Protein AF-A0A3N4R3L2-F1 (afdb_monomer_lite)

Radius of gyration: 23.42 Å; chains: 1; bounding box: 44×71×57 Å

Structure (mmCIF, N/CA/C/O backbone):
data_AF-A0A3N4R3L2-F1
#
_entry.id   AF-A0A3N4R3L2-F1
#
loop_
_atom_site.group_PDB
_atom_site.id
_atom_site.type_symbol
_atom_site.label_atom_id
_atom_site.label_alt_id
_atom_site.label_comp_id
_atom_site.label_asym_id
_atom_site.label_entity_id
_atom_site.label_seq_id
_atom_site.pdbx_PDB_ins_code
_atom_site.Cartn_x
_atom_site.Cartn_y
_atom_site.Cartn_z
_atom_site.occupancy
_atom_site.B_iso_or_equiv
_atom_site.auth_seq_id
_atom_site.auth_comp_id
_atom_site.auth_asym_id
_atom_site.auth_atom_id
_atom_site.pdbx_PDB_model_num
ATOM 1 N N . MET A 1 1 ? 8.862 -17.022 0.252 1.00 40.62 1 MET A N 1
ATOM 2 C CA . MET A 1 1 ? 8.762 -17.672 -1.075 1.00 4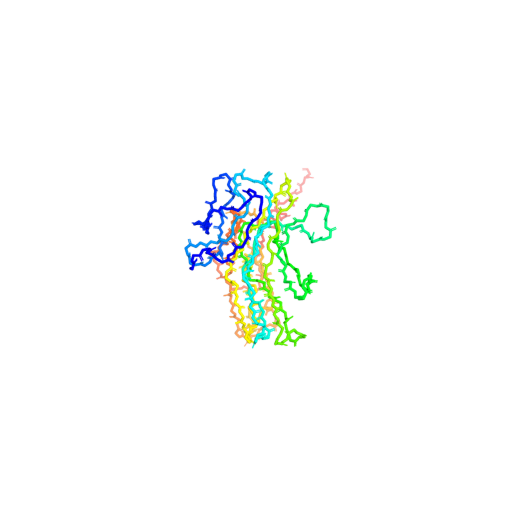0.62 1 MET A CA 1
ATOM 3 C C . MET A 1 1 ? 9.781 -17.019 -2.001 1.00 40.62 1 MET A C 1
ATOM 5 O O . MET A 1 1 ? 9.951 -15.811 -1.907 1.00 40.62 1 MET A O 1
ATOM 9 N N . GLY A 1 2 ? 10.517 -17.800 -2.799 1.00 43.09 2 GLY A N 1
ATOM 10 C CA . GLY A 1 2 ? 11.504 -17.280 -3.758 1.00 43.09 2 GLY A CA 1
ATOM 11 C C . GLY A 1 2 ? 10.837 -16.683 -5.004 1.00 43.09 2 GLY A C 1
ATOM 12 O O . GLY A 1 2 ? 9.756 -17.113 -5.387 1.00 43.09 2 GLY A O 1
ATOM 13 N N . ARG A 1 3 ? 11.484 -15.693 -5.631 1.00 54.81 3 ARG A N 1
ATOM 14 C CA . ARG A 1 3 ? 11.000 -14.889 -6.776 1.00 54.81 3 ARG A CA 1
ATOM 15 C C . ARG A 1 3 ? 10.925 -15.655 -8.116 1.00 54.81 3 ARG A C 1
ATOM 17 O O . ARG A 1 3 ? 10.837 -15.018 -9.154 1.00 54.81 3 ARG A O 1
ATOM 24 N N . THR A 1 4 ? 10.997 -16.987 -8.145 1.00 58.12 4 THR A N 1
ATOM 25 C CA . THR A 1 4 ? 11.260 -17.740 -9.394 1.00 58.12 4 THR A CA 1
ATOM 26 C C . THR A 1 4 ? 10.219 -17.545 -10.495 1.00 58.12 4 THR A C 1
ATOM 28 O O . THR A 1 4 ? 10.547 -17.754 -11.658 1.00 58.12 4 THR A O 1
ATOM 31 N N . ASP A 1 5 ? 9.019 -17.070 -10.155 1.00 84.44 5 ASP A N 1
ATOM 32 C CA . ASP A 1 5 ? 7.906 -16.999 -11.104 1.00 84.44 5 ASP A CA 1
ATOM 33 C C . ASP A 1 5 ? 7.469 -15.552 -11.423 1.00 84.44 5 ASP A C 1
ATOM 35 O O . ASP A 1 5 ? 6.567 -15.333 -12.232 1.00 84.44 5 ASP A O 1
ATOM 39 N N . TRP A 1 6 ? 8.099 -14.543 -10.808 1.00 92.06 6 TRP A N 1
ATOM 40 C CA . TRP A 1 6 ? 7.808 -13.133 -11.089 1.00 92.06 6 TRP A CA 1
ATOM 41 C C . TRP A 1 6 ? 8.687 -12.607 -12.226 1.00 92.06 6 TRP A C 1
ATOM 43 O O . TRP A 1 6 ? 9.902 -12.801 -12.232 1.00 92.06 6 TRP A O 1
ATOM 53 N N . THR A 1 7 ? 8.085 -11.880 -13.165 1.00 94.31 7 THR A N 1
ATOM 54 C CA . THR A 1 7 ? 8.801 -11.266 -14.294 1.00 94.31 7 THR A CA 1
ATOM 55 C C . THR A 1 7 ? 9.164 -9.826 -13.968 1.00 94.31 7 THR A C 1
ATOM 57 O O . THR A 1 7 ? 8.344 -9.097 -13.418 1.00 94.31 7 THR A O 1
ATOM 60 N N . THR A 1 8 ? 10.377 -9.400 -14.318 1.00 95.31 8 THR A N 1
ATOM 61 C CA . THR A 1 8 ? 10.863 -8.046 -14.039 1.00 95.31 8 THR A CA 1
ATOM 62 C C . THR A 1 8 ? 11.438 -7.380 -15.278 1.00 95.31 8 THR A C 1
ATOM 64 O O . THR A 1 8 ? 12.028 -8.049 -16.126 1.00 95.31 8 THR A O 1
ATOM 67 N N . THR A 1 9 ? 11.299 -6.064 -15.359 1.00 96.38 9 THR A N 1
ATOM 68 C CA . THR A 1 9 ? 11.966 -5.202 -16.338 1.00 96.38 9 THR A CA 1
ATOM 69 C C . THR A 1 9 ? 12.636 -4.033 -15.626 1.00 96.38 9 THR A C 1
ATOM 71 O O . THR A 1 9 ? 12.264 -3.703 -14.497 1.00 96.38 9 THR A O 1
ATOM 74 N N . GLY A 1 10 ? 13.596 -3.403 -16.304 1.00 96.06 10 GLY A N 1
ATOM 75 C CA . GLY A 1 10 ? 14.351 -2.280 -15.756 1.00 96.06 10 GLY A CA 1
ATOM 76 C C . GLY A 1 10 ? 15.244 -2.676 -14.582 1.00 96.06 10 GLY A C 1
ATOM 77 O O . GLY A 1 10 ? 15.509 -3.859 -14.357 1.00 96.06 10 GLY A O 1
ATOM 78 N N . ASP A 1 11 ? 15.674 -1.662 -13.837 1.00 95.62 11 ASP A N 1
ATOM 79 C CA . ASP A 1 11 ? 16.745 -1.768 -12.843 1.00 95.62 11 ASP A CA 1
ATOM 80 C C . ASP A 1 11 ? 16.265 -1.458 -11.412 1.00 95.62 11 ASP A C 1
ATOM 82 O O . ASP A 1 11 ? 17.031 -1.606 -10.464 1.00 95.62 11 ASP A O 1
ATOM 86 N N . ALA A 1 12 ? 14.993 -1.071 -11.241 1.00 96.56 12 ALA A N 1
ATOM 87 C CA . ALA A 1 12 ? 14.417 -0.705 -9.942 1.00 96.56 12 ALA A CA 1
ATOM 88 C C . ALA A 1 12 ? 14.218 -1.896 -8.988 1.00 96.56 12 ALA A C 1
ATOM 90 O O . ALA A 1 12 ? 14.137 -1.728 -7.776 1.00 96.56 12 ALA A O 1
ATOM 91 N N . PHE A 1 13 ? 14.153 -3.129 -9.499 1.00 94.94 13 PHE A N 1
ATOM 92 C CA . PHE A 1 13 ? 13.889 -4.312 -8.678 1.00 94.94 13 PHE A CA 1
ATOM 93 C C . PHE A 1 13 ? 15.090 -5.257 -8.638 1.00 94.94 13 PHE A C 1
ATOM 95 O O . PHE A 1 13 ? 15.598 -5.681 -9.672 1.00 94.94 13 PHE A O 1
ATOM 102 N N . GLY A 1 14 ? 15.488 -5.668 -7.429 1.00 88.62 14 GLY A N 1
ATOM 103 C CA . GLY A 1 14 ? 16.598 -6.605 -7.235 1.00 88.62 14 GLY A CA 1
ATOM 104 C C . GLY A 1 14 ? 16.277 -8.041 -7.664 1.00 88.62 14 GLY A C 1
ATOM 105 O O . GLY A 1 14 ? 15.172 -8.363 -8.096 1.00 88.62 14 GLY A O 1
ATOM 106 N N . THR A 1 15 ? 17.228 -8.958 -7.483 1.00 87.69 15 THR A N 1
ATOM 107 C CA . THR A 1 15 ? 17.063 -10.388 -7.826 1.00 87.69 15 THR A CA 1
ATOM 108 C C . THR A 1 15 ? 16.170 -11.166 -6.850 1.00 87.69 15 THR A C 1
ATOM 110 O O . THR A 1 15 ? 15.810 -12.314 -7.109 1.00 87.69 15 THR A O 1
ATOM 113 N N . GLY A 1 16 ? 15.770 -10.550 -5.738 1.00 89.69 16 GLY A N 1
ATOM 114 C CA . GLY A 1 16 ? 14.913 -11.131 -4.710 1.00 89.69 16 GLY A CA 1
ATOM 115 C C . GLY A 1 16 ? 14.257 -10.051 -3.844 1.00 89.69 16 GLY A C 1
ATOM 116 O O . GLY A 1 16 ? 14.458 -8.864 -4.106 1.00 89.69 16 GLY A O 1
ATOM 117 N N . PRO A 1 17 ? 13.459 -10.445 -2.837 1.00 92.88 17 PRO A N 1
ATOM 118 C CA . PRO A 1 17 ? 12.879 -9.508 -1.880 1.00 92.88 17 PRO A CA 1
ATOM 119 C C . PRO A 1 17 ? 13.969 -8.754 -1.112 1.00 92.88 17 PRO A C 1
ATOM 121 O O . PRO A 1 17 ? 14.918 -9.369 -0.612 1.00 92.88 17 PRO A O 1
ATOM 124 N N . ALA A 1 18 ? 13.814 -7.438 -0.976 1.00 95.25 18 ALA A N 1
ATOM 125 C CA . ALA A 1 18 ? 14.659 -6.653 -0.085 1.00 95.25 18 ALA A CA 1
ATOM 126 C C . ALA A 1 18 ? 14.422 -7.101 1.366 1.00 95.25 18 ALA A C 1
ATOM 128 O O . ALA A 1 18 ? 13.324 -7.526 1.711 1.00 95.25 18 ALA A O 1
ATOM 129 N N . GLN A 1 19 ? 15.443 -7.030 2.219 1.00 95.25 19 GLN A N 1
ATOM 130 C CA . GLN A 1 19 ? 15.359 -7.450 3.629 1.00 95.25 19 GLN A CA 1
ATOM 131 C C . GLN A 1 19 ? 14.998 -6.271 4.560 1.00 95.25 19 GLN A C 1
ATOM 133 O O . GLN A 1 19 ? 15.450 -6.216 5.700 1.00 95.25 19 GLN A O 1
ATOM 138 N N . GLY A 1 20 ? 14.243 -5.291 4.048 1.00 93.69 20 GLY A N 1
ATOM 139 C CA . GLY A 1 20 ? 13.909 -4.037 4.727 1.00 93.69 20 GLY A CA 1
ATOM 140 C C . GLY A 1 20 ? 14.474 -2.806 4.011 1.00 93.69 20 GLY A C 1
ATOM 141 O O . GLY A 1 20 ? 14.451 -2.738 2.781 1.00 93.69 20 GLY A O 1
ATOM 142 N N . THR A 1 21 ? 14.961 -1.838 4.792 1.00 95.81 21 THR A N 1
ATOM 143 C CA . THR A 1 21 ? 15.499 -0.550 4.322 1.00 95.81 21 THR A CA 1
ATOM 144 C C . THR A 1 21 ? 16.737 -0.719 3.438 1.00 95.81 21 THR A C 1
ATOM 146 O O . THR A 1 21 ? 17.694 -1.394 3.828 1.00 95.81 21 THR A O 1
ATOM 149 N N . LEU A 1 22 ? 16.747 -0.069 2.272 1.00 96.62 22 LEU A N 1
ATOM 150 C CA . LEU A 1 22 ? 17.901 -0.025 1.372 1.00 96.62 22 LEU A CA 1
ATOM 151 C C . LEU A 1 22 ? 18.854 1.143 1.711 1.00 96.62 22 LEU A C 1
ATOM 153 O O . LEU A 1 22 ? 18.475 2.078 2.421 1.00 96.62 22 LEU A O 1
ATOM 157 N N . PRO A 1 23 ? 20.116 1.119 1.236 1.00 96.19 23 PRO A N 1
ATOM 158 C CA . PRO A 1 23 ? 21.058 2.211 1.475 1.00 96.19 23 PRO A CA 1
ATOM 159 C C . PRO A 1 23 ? 20.514 3.571 1.017 1.00 96.19 23 PRO A C 1
ATOM 161 O O . PRO A 1 23 ? 20.009 3.697 -0.094 1.00 96.19 23 PRO A O 1
ATOM 164 N N . ASN A 1 24 ? 20.678 4.598 1.857 1.00 94.19 24 ASN A N 1
ATOM 165 C CA . ASN A 1 24 ? 20.208 5.972 1.614 1.00 94.19 24 ASN A CA 1
ATOM 166 C C . ASN A 1 24 ? 18.680 6.127 1.475 1.00 94.19 24 ASN A C 1
ATOM 168 O O . ASN A 1 24 ? 18.218 7.147 0.966 1.00 94.19 24 ASN A O 1
ATOM 172 N N . GLN A 1 25 ? 17.904 5.137 1.914 1.00 96.06 25 GLN A N 1
ATOM 173 C CA . GLN A 1 25 ? 16.451 5.216 2.036 1.00 96.06 25 GLN A CA 1
ATOM 174 C C . GLN A 1 25 ? 16.067 5.679 3.447 1.00 96.06 25 GLN A C 1
ATOM 176 O O . GLN A 1 25 ? 16.819 5.481 4.409 1.00 96.06 25 GLN A O 1
ATOM 181 N N . GLN A 1 26 ? 14.886 6.280 3.596 1.00 92.06 26 GLN A N 1
ATOM 182 C CA . GLN A 1 26 ? 14.294 6.459 4.921 1.00 92.06 26 GLN A CA 1
ATOM 183 C C . GLN A 1 26 ? 13.922 5.090 5.531 1.00 92.06 26 GLN A C 1
ATOM 185 O O . GLN A 1 26 ? 13.886 4.071 4.846 1.00 92.06 26 GLN A O 1
ATOM 190 N N . GLN A 1 27 ? 13.680 5.034 6.846 1.00 93.06 27 GLN A N 1
ATOM 191 C CA . GLN A 1 27 ? 13.402 3.760 7.515 1.00 93.06 27 GLN A CA 1
ATOM 192 C C . GLN A 1 27 ? 12.097 3.129 7.006 1.00 93.06 27 GLN A C 1
ATOM 194 O O . GLN A 1 27 ? 11.015 3.677 7.211 1.00 93.06 27 GLN A O 1
ATOM 199 N N . VAL A 1 28 ? 12.202 1.927 6.439 1.00 93.19 28 VAL A N 1
ATOM 200 C CA . VAL A 1 28 ? 11.062 1.127 5.986 1.00 93.19 28 VAL A CA 1
ATOM 201 C C . VAL A 1 28 ? 10.506 0.308 7.147 1.00 93.19 28 VAL A C 1
ATOM 203 O O . VAL A 1 28 ? 11.236 -0.400 7.842 1.00 93.19 28 VAL A O 1
ATOM 206 N N . THR A 1 29 ? 9.196 0.400 7.363 1.00 89.25 29 THR A N 1
ATOM 207 C CA . THR A 1 29 ? 8.475 -0.291 8.444 1.00 89.25 29 THR A CA 1
ATOM 208 C C . THR A 1 29 ? 7.118 -0.789 7.952 1.00 89.25 29 THR A C 1
ATOM 210 O O . THR A 1 29 ? 6.700 -0.467 6.845 1.00 89.25 29 THR A O 1
ATOM 213 N N . GLY A 1 30 ? 6.422 -1.598 8.751 1.00 87.50 30 GLY A N 1
ATOM 214 C CA . GLY A 1 30 ? 5.061 -2.048 8.436 1.00 87.50 30 GLY A CA 1
ATOM 215 C C . GLY A 1 30 ? 4.961 -3.223 7.459 1.00 87.50 30 GLY A C 1
ATOM 216 O O . GLY A 1 30 ? 3.861 -3.727 7.277 1.00 87.50 30 GLY A O 1
ATOM 217 N N . TYR A 1 31 ? 6.071 -3.697 6.879 1.00 92.88 31 TYR A N 1
ATOM 218 C CA . TYR A 1 31 ? 6.121 -4.969 6.144 1.00 92.88 31 TYR A CA 1
ATOM 219 C C . TYR A 1 31 ? 6.153 -6.162 7.114 1.00 92.88 31 TYR A C 1
ATOM 221 O O . TYR A 1 31 ? 6.512 -6.009 8.287 1.00 92.88 31 TYR A O 1
ATOM 229 N N . LEU A 1 32 ? 5.781 -7.353 6.643 1.00 88.75 32 LEU A N 1
ATOM 230 C CA . LEU A 1 32 ? 5.723 -8.567 7.458 1.00 88.75 32 LEU A CA 1
ATOM 231 C C . LEU A 1 32 ? 6.736 -9.616 6.982 1.00 88.75 32 LEU A C 1
ATOM 233 O O . LEU A 1 32 ? 7.081 -9.731 5.810 1.00 88.75 32 LEU A O 1
ATOM 237 N N . GLY A 1 33 ? 7.203 -10.441 7.918 1.00 90.69 33 GLY A N 1
ATOM 238 C CA . GLY A 1 33 ? 8.224 -11.445 7.631 1.00 90.69 33 GLY A CA 1
ATOM 239 C C . GLY A 1 33 ? 9.601 -10.826 7.378 1.00 90.69 33 GLY A C 1
ATOM 240 O O . GLY A 1 33 ? 9.962 -9.823 7.983 1.00 90.69 33 GLY A O 1
ATOM 241 N N . ASN A 1 34 ? 10.392 -11.466 6.512 1.00 88.75 34 ASN A N 1
ATOM 242 C CA . ASN A 1 34 ? 11.807 -11.125 6.313 1.00 88.75 34 ASN A CA 1
ATOM 243 C C . ASN A 1 34 ? 12.079 -10.377 5.003 1.00 88.75 34 ASN A C 1
ATOM 245 O O . ASN A 1 34 ? 13.234 -10.195 4.639 1.00 88.75 34 ASN A O 1
ATOM 249 N N . GLY A 1 35 ? 11.058 -9.989 4.243 1.00 93.25 35 GLY A N 1
ATOM 250 C CA . GLY A 1 35 ? 11.321 -9.197 3.055 1.00 93.25 35 GLY A CA 1
ATOM 251 C C . GLY A 1 35 ? 10.094 -8.740 2.302 1.00 93.25 35 GLY A C 1
ATOM 252 O O . GLY A 1 35 ? 9.005 -9.259 2.499 1.00 93.25 35 GLY A O 1
ATOM 253 N N . LEU A 1 36 ? 10.330 -7.775 1.422 1.00 96.50 36 LEU A N 1
ATOM 254 C CA . LEU A 1 36 ? 9.320 -7.039 0.676 1.00 96.50 36 LEU A CA 1
ATOM 255 C C . LEU A 1 36 ? 9.785 -6.756 -0.758 1.00 96.50 36 LEU A C 1
ATOM 257 O O . LEU A 1 36 ? 10.975 -6.851 -1.083 1.00 96.50 36 LEU A O 1
ATOM 261 N N . VAL A 1 37 ? 8.849 -6.361 -1.614 1.00 97.50 37 VAL A N 1
ATOM 262 C CA . VAL A 1 37 ? 9.172 -5.643 -2.847 1.00 97.50 37 VAL A CA 1
ATOM 263 C C . VAL A 1 37 ? 9.527 -4.208 -2.467 1.00 97.50 37 VAL A C 1
ATOM 265 O O . VAL A 1 37 ? 8.753 -3.546 -1.784 1.00 97.50 37 VAL A O 1
ATOM 268 N N . ASN A 1 38 ? 10.691 -3.742 -2.905 1.00 97.69 38 ASN A N 1
ATOM 269 C CA . ASN A 1 38 ? 11.159 -2.373 -2.717 1.00 97.69 38 ASN A CA 1
ATOM 270 C C . ASN A 1 38 ? 11.833 -1.942 -4.022 1.00 97.69 38 ASN A C 1
ATOM 272 O O . ASN A 1 38 ? 12.806 -2.585 -4.432 1.00 97.69 38 ASN A O 1
ATOM 276 N N . SER A 1 39 ? 11.276 -0.932 -4.693 1.00 98.06 39 SER A N 1
ATOM 277 C CA . SER A 1 39 ? 11.792 -0.449 -5.979 1.00 98.06 39 SER A CA 1
ATOM 278 C C . SER A 1 39 ? 12.830 0.676 -5.860 1.00 98.06 39 SER A C 1
ATOM 280 O O . SER A 1 39 ? 13.370 1.113 -6.866 1.00 98.06 39 SER A O 1
ATOM 282 N N . TYR A 1 40 ? 13.201 1.084 -4.639 1.00 97.88 40 TYR A N 1
ATOM 283 C CA . TYR A 1 40 ? 14.249 2.081 -4.366 1.00 97.88 40 TYR A CA 1
ATOM 284 C C . TYR A 1 40 ? 15.676 1.534 -4.601 1.00 97.88 40 TYR A C 1
ATOM 286 O O . TYR A 1 40 ? 16.658 1.990 -4.006 1.00 97.88 40 TYR A O 1
ATOM 294 N N . LEU A 1 41 ? 15.842 0.483 -5.408 1.00 95.25 41 LEU A N 1
ATOM 295 C CA . LEU A 1 41 ? 17.148 -0.130 -5.618 1.00 95.25 41 LEU A CA 1
ATOM 296 C C . LEU A 1 41 ? 18.075 0.840 -6.352 1.00 95.25 41 LEU A C 1
ATOM 298 O O . LEU A 1 41 ? 17.904 1.095 -7.532 1.00 95.25 41 LEU A O 1
ATOM 302 N N . ASN A 1 42 ? 19.126 1.304 -5.671 1.00 94.12 42 ASN A N 1
ATOM 303 C CA . ASN A 1 42 ? 20.011 2.378 -6.147 1.00 94.12 42 ASN A CA 1
ATOM 304 C C . ASN A 1 42 ? 19.344 3.771 -6.201 1.00 94.12 42 ASN A C 1
ATOM 306 O O . ASN A 1 42 ? 19.867 4.675 -6.853 1.00 94.12 42 ASN A O 1
ATOM 310 N N . GLY A 1 43 ? 18.260 3.963 -5.444 1.00 95.25 43 GLY A N 1
ATOM 311 C CA . GLY A 1 43 ? 17.550 5.231 -5.280 1.00 95.25 43 GLY A CA 1
ATOM 312 C C . GLY A 1 43 ? 16.444 5.468 -6.310 1.00 95.25 43 GLY A C 1
ATOM 313 O O . GLY A 1 43 ? 16.261 4.687 -7.235 1.00 95.25 43 GLY A O 1
ATOM 314 N N . ASP A 1 44 ? 15.748 6.599 -6.169 1.00 95.81 44 ASP A N 1
ATOM 315 C CA . ASP A 1 44 ? 14.583 6.976 -6.992 1.00 95.81 44 ASP A CA 1
ATOM 316 C C . ASP A 1 44 ? 14.878 7.105 -8.501 1.00 95.81 44 ASP A C 1
ATOM 318 O O . ASP A 1 44 ? 13.967 7.224 -9.303 1.00 95.81 44 ASP A O 1
ATOM 322 N N . ALA A 1 45 ? 16.141 7.133 -8.937 1.00 93.75 45 ALA A N 1
ATOM 323 C CA . ALA A 1 45 ? 16.470 7.322 -10.353 1.00 93.75 45 ALA A CA 1
ATOM 324 C C . ALA A 1 45 ? 16.234 6.067 -11.217 1.00 93.75 45 ALA A C 1
ATOM 326 O O . ALA A 1 45 ? 16.270 6.153 -12.448 1.00 93.75 45 ALA A O 1
ATOM 327 N N . THR A 1 46 ? 16.051 4.899 -10.601 1.00 95.19 46 THR A N 1
ATOM 328 C CA . THR A 1 46 ? 15.813 3.647 -11.322 1.00 95.19 46 THR A CA 1
ATOM 329 C C . THR A 1 46 ? 14.341 3.452 -11.638 1.00 95.19 46 THR A C 1
ATOM 331 O O . THR A 1 46 ? 13.477 3.864 -10.884 1.00 95.19 46 THR A O 1
ATOM 334 N N . THR A 1 47 ? 14.054 2.769 -12.742 1.00 97.81 47 THR A N 1
ATOM 335 C CA . THR A 1 47 ? 12.680 2.454 -13.156 1.00 97.81 47 THR A CA 1
ATOM 336 C C . THR A 1 47 ? 12.561 0.978 -13.500 1.00 97.81 47 THR A C 1
ATOM 338 O O . THR A 1 47 ? 13.564 0.291 -13.730 1.00 97.81 47 THR A O 1
ATOM 341 N N . GLY A 1 48 ? 11.339 0.461 -13.524 1.00 97.69 48 GLY A N 1
ATOM 342 C CA . GLY A 1 48 ? 11.083 -0.924 -13.864 1.00 97.69 48 GLY A CA 1
ATOM 343 C C . GLY A 1 48 ? 9.635 -1.343 -13.685 1.00 97.69 48 GLY A C 1
ATOM 344 O O . GLY A 1 48 ? 8.745 -0.577 -13.316 1.00 97.69 48 GLY A O 1
ATOM 345 N N . THR A 1 49 ? 9.383 -2.616 -13.945 1.00 97.94 49 THR A N 1
ATOM 346 C CA . THR A 1 49 ? 8.089 -3.240 -13.671 1.00 97.94 49 THR A CA 1
ATOM 347 C C . THR A 1 49 ? 8.314 -4.620 -13.088 1.00 97.94 49 THR A C 1
ATOM 349 O O . THR A 1 49 ? 9.207 -5.338 -13.530 1.00 97.94 49 THR A O 1
ATOM 352 N N . LEU A 1 50 ? 7.485 -5.008 -12.125 1.00 97.81 50 LEU A N 1
ATOM 353 C CA . LEU A 1 50 ? 7.481 -6.330 -11.518 1.00 97.81 50 LEU A CA 1
ATOM 354 C C . LEU A 1 50 ? 6.079 -6.943 -11.646 1.00 97.81 50 LEU A C 1
ATOM 356 O O . LEU A 1 50 ? 5.092 -6.350 -11.219 1.00 97.81 50 LEU A O 1
ATOM 360 N N . ILE A 1 51 ? 5.984 -8.120 -12.262 1.00 97.69 51 ILE A N 1
ATOM 361 C CA . ILE A 1 51 ? 4.722 -8.774 -12.634 1.00 97.69 51 ILE A CA 1
ATOM 362 C C . ILE A 1 51 ? 4.639 -10.151 -11.980 1.00 97.69 51 ILE A C 1
ATOM 364 O O . ILE A 1 51 ? 5.561 -10.960 -12.113 1.00 97.69 51 ILE A O 1
ATOM 368 N N . SER A 1 52 ? 3.529 -10.429 -11.298 1.00 97.25 52 SER A N 1
ATOM 369 C CA . SER A 1 52 ? 3.282 -11.716 -10.649 1.00 97.25 52 SER A CA 1
ATOM 370 C C . SER A 1 52 ? 2.898 -12.815 -11.646 1.00 97.25 52 SER A C 1
ATOM 372 O O . SER A 1 52 ? 2.396 -12.530 -12.741 1.00 97.25 52 SER A O 1
ATOM 374 N N . PRO A 1 53 ? 3.000 -14.093 -11.243 1.00 95.88 53 PRO A N 1
ATOM 375 C CA . PRO A 1 53 ? 2.230 -15.162 -11.865 1.00 95.88 53 PRO A CA 1
ATOM 376 C C . PRO A 1 53 ? 0.737 -14.840 -11.892 1.00 95.88 53 PRO A C 1
ATOM 378 O O . PRO A 1 53 ? 0.236 -14.031 -11.104 1.00 95.88 53 PRO A O 1
ATOM 381 N N . THR A 1 54 ? 0.021 -15.506 -12.790 1.00 96.94 54 THR A N 1
ATOM 382 C CA . THR A 1 54 ? -1.440 -15.444 -12.799 1.00 96.94 54 THR A CA 1
ATOM 383 C C . THR A 1 54 ? -2.016 -16.220 -11.617 1.00 96.94 54 THR A C 1
ATOM 385 O O . THR A 1 54 ? -1.544 -17.312 -11.307 1.00 96.94 54 THR A O 1
ATOM 388 N N . PHE A 1 55 ? -3.064 -15.686 -10.997 1.00 97.38 55 PHE A N 1
ATOM 389 C CA . PHE A 1 55 ? -3.834 -16.338 -9.940 1.00 97.38 55 PHE A CA 1
ATOM 390 C C . PHE A 1 55 ? -5.338 -16.200 -10.197 1.00 97.38 55 PHE A C 1
ATOM 392 O O . PHE A 1 55 ? -5.773 -15.310 -10.930 1.00 97.38 55 PHE A O 1
ATOM 399 N N . THR A 1 56 ? -6.130 -17.088 -9.599 1.00 98.38 56 THR A N 1
ATOM 400 C CA . THR A 1 56 ? -7.595 -17.042 -9.671 1.00 98.38 56 THR A CA 1
ATOM 401 C C . THR A 1 56 ? -8.146 -16.203 -8.528 1.00 98.38 56 THR A C 1
ATOM 403 O O . THR A 1 56 ? -7.725 -16.363 -7.387 1.00 98.38 56 THR A O 1
ATOM 406 N N . ILE A 1 57 ? -9.106 -15.330 -8.823 1.00 98.62 57 ILE A N 1
ATOM 407 C CA . ILE A 1 57 ? -9.854 -14.586 -7.808 1.00 98.62 57 ILE A CA 1
ATOM 408 C C . ILE A 1 57 ? -10.977 -15.483 -7.279 1.00 98.62 57 ILE A C 1
ATOM 410 O O . ILE A 1 57 ? -11.982 -15.681 -7.960 1.00 98.62 57 ILE A O 1
ATOM 414 N N . ASP A 1 58 ? -10.820 -16.022 -6.074 1.00 98.06 58 ASP A N 1
ATOM 415 C CA . ASP A 1 58 ? -11.796 -16.906 -5.413 1.00 98.06 58 ASP A CA 1
ATOM 416 C C . ASP A 1 58 ? -12.260 -16.391 -4.038 1.00 98.06 58 ASP A C 1
ATOM 418 O O . ASP A 1 58 ? -12.976 -17.082 -3.306 1.00 98.06 58 ASP A O 1
ATOM 422 N N . LYS A 1 59 ? -11.853 -15.167 -3.693 1.00 98.25 59 LYS A N 1
ATOM 423 C CA . LYS A 1 59 ? -12.205 -14.459 -2.462 1.00 98.25 59 LYS A CA 1
ATOM 424 C C . LYS A 1 59 ? -12.680 -13.053 -2.754 1.00 98.25 59 LYS A C 1
ATOM 426 O O . LYS A 1 59 ? -12.357 -12.476 -3.794 1.00 98.25 59 LYS A O 1
ATOM 431 N N . LYS A 1 60 ? -13.450 -12.498 -1.819 1.00 97.31 60 LYS A N 1
ATOM 432 C CA . LYS A 1 60 ? -14.100 -11.196 -1.981 1.00 97.31 60 LYS A CA 1
ATOM 433 C C . LYS A 1 60 ? -13.115 -10.027 -2.037 1.00 97.31 60 LYS A C 1
ATOM 435 O O . LYS A 1 60 ? -13.369 -9.066 -2.756 1.00 97.31 60 LYS A O 1
ATOM 440 N N . TYR A 1 61 ? -12.017 -10.107 -1.300 1.00 98.44 61 TYR A N 1
ATOM 441 C CA . TYR A 1 61 ? -11.038 -9.037 -1.178 1.00 98.44 61 TYR A CA 1
ATOM 442 C C . TYR A 1 61 ? -9.654 -9.512 -1.589 1.00 98.44 61 TYR A C 1
ATOM 444 O O . TYR A 1 61 ? -9.290 -10.669 -1.371 1.00 98.44 61 TYR A O 1
ATOM 452 N N . LEU A 1 62 ? -8.882 -8.587 -2.152 1.00 98.50 62 LEU A N 1
ATOM 453 C CA . LEU A 1 62 ? -7.435 -8.699 -2.222 1.00 98.50 62 LEU A CA 1
ATOM 454 C C . LEU A 1 62 ? -6.830 -7.639 -1.315 1.00 98.50 62 LEU A C 1
ATOM 456 O O . LEU A 1 62 ? -6.920 -6.447 -1.611 1.00 98.50 62 LEU A O 1
ATOM 460 N N . ASP A 1 63 ? -6.219 -8.104 -0.239 1.00 97.62 63 ASP A N 1
ATOM 461 C CA . ASP A 1 63 ? -5.550 -7.294 0.761 1.00 97.62 63 ASP A CA 1
ATOM 462 C C . ASP A 1 63 ? -4.044 -7.301 0.504 1.00 97.62 63 ASP A C 1
ATOM 464 O O . ASP A 1 63 ? -3.479 -8.306 0.064 1.00 97.62 63 ASP A O 1
ATOM 468 N N . PHE A 1 64 ? -3.390 -6.174 0.755 1.00 98.12 64 PHE A N 1
ATOM 469 C CA . PHE A 1 64 ? -1.947 -6.036 0.596 1.00 98.12 64 PHE A CA 1
ATOM 470 C C . PHE A 1 64 ? -1.398 -4.873 1.414 1.00 98.12 64 PHE A C 1
ATOM 472 O O . PHE A 1 64 ? -2.121 -3.944 1.773 1.00 98.12 64 PHE A O 1
ATOM 479 N N . LEU A 1 65 ? -0.097 -4.911 1.678 1.00 97.62 65 LEU A N 1
ATOM 480 C CA . LEU A 1 65 ? 0.648 -3.827 2.301 1.00 97.62 65 LEU A CA 1
ATOM 481 C C . LEU A 1 65 ? 1.311 -2.977 1.219 1.00 97.62 65 LEU A C 1
ATOM 483 O O . LEU A 1 65 ? 1.991 -3.505 0.338 1.00 97.62 65 LEU A O 1
ATOM 487 N N . ILE A 1 66 ? 1.133 -1.660 1.293 1.00 98.31 66 ILE A N 1
ATOM 488 C CA . ILE A 1 66 ? 1.710 -0.709 0.337 1.00 98.31 66 ILE A CA 1
ATOM 489 C C . ILE A 1 66 ? 2.256 0.536 1.043 1.00 98.31 66 ILE A C 1
ATOM 491 O O . ILE A 1 66 ? 1.637 1.070 1.961 1.00 98.31 66 ILE A O 1
ATOM 495 N N . GLY A 1 67 ? 3.426 0.984 0.599 1.00 96.81 67 GLY A N 1
ATOM 496 C CA . GLY A 1 67 ? 4.097 2.234 0.954 1.00 96.81 67 GLY A CA 1
ATOM 497 C C . GLY A 1 67 ? 4.858 2.773 -0.265 1.00 96.81 67 GLY A C 1
ATOM 498 O O . GLY A 1 67 ? 4.798 2.186 -1.341 1.00 96.81 67 GLY A O 1
ATOM 499 N N . GLY A 1 68 ? 5.581 3.877 -0.119 1.00 97.31 68 GLY A N 1
ATOM 500 C CA . GLY A 1 68 ? 6.304 4.571 -1.190 1.00 97.31 68 GLY A CA 1
ATOM 501 C C . GLY A 1 68 ? 5.494 5.709 -1.819 1.00 97.31 68 GLY A C 1
ATOM 502 O O . GLY A 1 68 ? 4.673 6.343 -1.149 1.00 97.31 68 GLY A O 1
ATOM 503 N N . GLY A 1 69 ? 5.741 5.984 -3.097 1.00 97.00 69 GLY A N 1
ATOM 504 C CA . GLY A 1 69 ? 5.271 7.157 -3.827 1.00 97.00 69 GLY A CA 1
ATOM 505 C C . GLY A 1 69 ? 3.779 7.216 -4.132 1.00 97.00 69 GLY A C 1
ATOM 506 O O . GLY A 1 69 ? 3.121 6.212 -4.419 1.00 97.00 69 GLY A O 1
ATOM 507 N N . TYR A 1 70 ? 3.257 8.442 -4.116 1.00 96.94 70 TYR A N 1
ATOM 508 C CA . TYR A 1 70 ? 1.889 8.798 -4.475 1.00 96.94 70 TYR A CA 1
ATOM 509 C C . TYR A 1 70 ? 1.816 9.337 -5.912 1.00 96.94 70 TYR A C 1
ATOM 511 O O . TYR A 1 70 ? 1.501 10.504 -6.154 1.00 96.94 70 TYR A O 1
ATOM 519 N N . HIS A 1 71 ? 2.113 8.472 -6.885 1.00 96.31 71 HIS A N 1
ATOM 520 C CA . HIS A 1 71 ? 2.039 8.797 -8.311 1.00 96.31 71 HIS A CA 1
ATOM 521 C C . HIS A 1 71 ? 1.034 7.878 -9.011 1.00 96.31 71 HIS A C 1
ATOM 523 O O . HIS A 1 71 ? 1.320 6.714 -9.296 1.00 96.31 71 HIS A O 1
ATOM 529 N N . ALA A 1 72 ? -0.168 8.405 -9.254 1.00 92.25 72 ALA A N 1
ATOM 530 C CA . ALA A 1 72 ? -1.275 7.656 -9.846 1.00 92.25 72 ALA A CA 1
ATOM 531 C C . ALA A 1 72 ? -0.944 7.138 -11.254 1.00 92.25 72 ALA A C 1
ATOM 533 O O . ALA A 1 72 ? -0.181 7.761 -11.981 1.00 92.25 72 ALA A O 1
ATOM 534 N N . ALA A 1 73 ? -1.605 6.062 -11.690 1.00 92.81 73 ALA A N 1
ATOM 535 C CA . ALA A 1 73 ? -1.406 5.478 -13.023 1.00 92.81 73 ALA A CA 1
ATOM 536 C C . ALA A 1 73 ? -1.651 6.451 -14.198 1.00 92.81 73 ALA A C 1
ATOM 538 O O . ALA A 1 73 ? -1.202 6.195 -15.310 1.00 92.81 73 ALA A O 1
ATOM 539 N N . SER A 1 74 ? -2.371 7.553 -13.971 1.00 92.00 74 SER A N 1
ATOM 540 C CA . SER A 1 74 ? -2.615 8.598 -14.969 1.00 92.00 74 SER A CA 1
ATOM 541 C C . SER A 1 74 ? -1.550 9.702 -15.002 1.00 92.00 74 SER A C 1
ATOM 543 O O . SER A 1 74 ? -1.728 10.660 -15.750 1.00 92.00 74 SER A O 1
ATOM 545 N N . SER A 1 75 ? -0.516 9.650 -14.155 1.00 91.81 75 SER A N 1
ATOM 546 C CA . SER A 1 75 ? 0.577 10.626 -14.189 1.00 91.81 75 SER A CA 1
ATOM 547 C C . SER A 1 75 ? 1.543 10.338 -15.341 1.00 91.81 75 SER A C 1
ATOM 549 O O . SER A 1 75 ? 1.619 9.216 -15.838 1.00 91.81 75 SER A O 1
ATOM 551 N N . ASP A 1 76 ? 2.325 11.348 -15.734 1.00 93.25 76 ASP A N 1
ATOM 552 C CA . ASP A 1 76 ? 3.379 11.196 -16.751 1.00 93.25 76 ASP A CA 1
ATOM 553 C C . ASP A 1 76 ? 4.493 10.228 -16.306 1.00 93.25 76 ASP A C 1
ATOM 555 O O . ASP A 1 76 ? 5.173 9.624 -17.132 1.00 93.25 76 ASP A O 1
ATOM 559 N N . ALA A 1 77 ? 4.665 10.084 -14.989 1.00 95.06 77 ALA A N 1
ATOM 560 C CA . ALA A 1 77 ? 5.669 9.255 -14.334 1.00 95.06 77 ALA A CA 1
ATOM 561 C C . ALA A 1 77 ? 5.017 8.475 -13.168 1.00 95.06 77 ALA A C 1
ATOM 563 O O . ALA A 1 77 ? 5.039 8.936 -12.018 1.00 95.06 77 ALA A O 1
ATOM 564 N N . PRO A 1 78 ? 4.331 7.356 -13.457 1.00 97.25 78 PRO A N 1
ATOM 565 C CA . PRO A 1 78 ? 3.525 6.628 -12.475 1.00 97.25 78 PRO A CA 1
ATOM 566 C C . PRO A 1 78 ? 4.366 5.687 -11.595 1.00 97.25 78 PRO A C 1
ATOM 568 O O . PRO A 1 78 ? 5.336 5.092 -12.059 1.00 97.25 78 PRO A O 1
ATOM 571 N N . THR A 1 79 ? 3.952 5.498 -10.336 1.00 97.12 79 THR A N 1
ATOM 572 C CA . THR A 1 79 ? 4.485 4.462 -9.423 1.00 97.12 79 THR A CA 1
ATOM 573 C C . THR A 1 79 ? 3.384 3.611 -8.749 1.00 97.12 79 THR A C 1
ATOM 575 O O . THR A 1 79 ? 3.337 3.534 -7.519 1.00 97.12 79 THR A O 1
ATOM 578 N N . PRO A 1 80 ? 2.412 3.037 -9.490 1.00 98.19 80 PRO A N 1
ATOM 579 C CA . PRO A 1 80 ? 1.306 2.285 -8.905 1.00 98.19 80 PRO A CA 1
ATOM 580 C C . PRO A 1 80 ? 1.588 0.791 -8.704 1.00 98.19 80 PRO A C 1
ATOM 582 O O . PRO A 1 80 ? 2.426 0.171 -9.359 1.00 98.19 80 PRO A O 1
ATOM 585 N N . VAL A 1 81 ? 0.743 0.181 -7.877 1.00 98.69 81 VAL A N 1
ATOM 586 C CA . VAL A 1 81 ? 0.429 -1.249 -7.909 1.00 98.69 81 VAL A CA 1
ATOM 587 C C . VAL A 1 81 ? -0.923 -1.436 -8.592 1.00 98.69 81 VAL A C 1
ATOM 589 O O . VAL A 1 81 ? -1.907 -0.777 -8.255 1.00 98.69 81 VAL A O 1
ATOM 592 N N . GLU A 1 82 ? -0.991 -2.363 -9.537 1.00 98.62 82 GLU A N 1
ATOM 593 C CA . GLU A 1 82 ? -2.144 -2.582 -10.401 1.00 98.62 82 GLU A CA 1
ATOM 594 C C . GLU A 1 82 ? -2.627 -4.033 -10.339 1.00 98.62 82 GLU A C 1
ATOM 596 O O . GLU A 1 82 ? -1.826 -4.972 -10.337 1.00 98.62 82 GLU A O 1
ATOM 601 N N . LEU A 1 83 ? -3.951 -4.215 -10.363 1.00 98.69 83 LEU A N 1
ATOM 602 C CA . LEU A 1 83 ? -4.583 -5.499 -10.662 1.00 98.69 83 LEU A CA 1
ATOM 603 C C . LEU A 1 83 ? -4.902 -5.553 -12.149 1.00 98.69 83 LEU A C 1
ATOM 605 O O . LEU A 1 83 ? -5.661 -4.721 -12.657 1.00 98.69 83 LEU A O 1
ATOM 609 N N . VAL A 1 84 ? -4.371 -6.559 -12.830 1.00 98.69 84 VAL A N 1
ATOM 610 C CA . VAL A 1 84 ? -4.576 -6.775 -14.260 1.00 98.69 84 VAL A CA 1
ATOM 611 C C . VAL A 1 84 ? -5.434 -8.015 -14.466 1.00 98.69 84 VAL A C 1
ATOM 613 O O . VAL A 1 84 ? -5.088 -9.091 -13.992 1.00 98.69 84 VAL A O 1
ATOM 616 N N . VAL A 1 85 ? -6.535 -7.874 -15.198 1.00 98.56 85 VAL A N 1
ATOM 617 C CA . VAL A 1 85 ? -7.457 -8.956 -15.570 1.00 98.56 85 VAL A CA 1
ATOM 618 C C . VAL A 1 85 ? -7.709 -8.867 -17.069 1.00 98.56 85 VAL A C 1
ATOM 620 O O . VAL A 1 85 ? -7.988 -7.785 -17.584 1.00 98.56 85 VAL A O 1
ATOM 623 N N . ASP A 1 86 ? -7.591 -9.986 -17.785 1.00 95.50 86 ASP A N 1
ATOM 624 C CA . ASP A 1 86 ? -7.757 -10.036 -19.247 1.00 95.50 86 ASP A CA 1
ATOM 625 C C . ASP A 1 86 ? -6.879 -8.992 -19.986 1.00 95.50 86 ASP A C 1
ATOM 627 O O . ASP A 1 86 ? -7.295 -8.368 -20.964 1.00 95.50 86 ASP A O 1
ATOM 631 N N . GLY A 1 87 ? -5.665 -8.746 -19.471 1.00 95.69 87 GLY A N 1
ATOM 632 C CA . GLY A 1 87 ? -4.715 -7.758 -20.003 1.00 95.69 87 GLY A CA 1
ATOM 633 C C . GLY A 1 87 ? -5.065 -6.289 -19.725 1.00 95.69 87 GLY A C 1
ATOM 634 O O . GLY A 1 87 ? -4.376 -5.398 -20.218 1.00 95.69 87 GLY A O 1
ATOM 635 N N . LYS A 1 88 ? -6.116 -6.012 -18.944 1.00 97.75 88 LYS A N 1
ATOM 636 C CA . LYS A 1 88 ? -6.571 -4.658 -18.602 1.00 97.75 88 LYS A CA 1
ATOM 637 C C . LYS A 1 88 ? -6.354 -4.365 -17.125 1.00 97.75 88 LYS A C 1
ATOM 639 O O . LYS A 1 88 ? -6.646 -5.206 -16.280 1.00 97.75 88 LYS A O 1
ATOM 644 N N . VAL A 1 89 ? -5.908 -3.151 -16.815 1.00 98.12 89 VAL A N 1
ATOM 645 C CA . VAL A 1 89 ? -5.863 -2.658 -15.433 1.00 98.12 89 VAL A CA 1
ATOM 646 C C . VAL A 1 89 ? -7.295 -2.427 -14.956 1.00 98.12 89 VAL A C 1
ATOM 648 O O . VAL A 1 89 ? -8.027 -1.635 -15.547 1.00 98.12 89 VAL A O 1
ATOM 651 N N . VAL A 1 90 ? -7.704 -3.142 -13.909 1.00 98.31 90 VAL A N 1
ATOM 652 C CA . VAL A 1 90 ? -9.061 -3.071 -13.337 1.00 98.31 90 VAL A CA 1
ATOM 653 C C . VAL A 1 90 ? -9.089 -2.465 -11.937 1.00 98.31 90 VAL A C 1
ATOM 655 O O . VAL A 1 90 ? -10.145 -2.012 -11.493 1.00 98.31 90 VAL A O 1
ATOM 658 N N . ARG A 1 91 ? -7.947 -2.441 -11.241 1.00 98.19 91 ARG A N 1
ATOM 659 C CA . ARG A 1 91 ? -7.738 -1.744 -9.965 1.00 98.19 91 ARG A CA 1
ATOM 660 C C . ARG A 1 91 ? -6.329 -1.159 -9.931 1.00 98.19 91 ARG A C 1
ATOM 662 O O . ARG A 1 91 ? -5.427 -1.690 -10.575 1.00 98.19 91 ARG A O 1
ATOM 669 N N . CYS A 1 92 ? -6.159 -0.085 -9.171 1.00 97.38 92 CYS A N 1
ATOM 670 C CA . CYS A 1 92 ? -4.889 0.604 -8.984 1.00 97.38 92 CYS A CA 1
ATOM 671 C C . CYS A 1 92 ? -4.803 1.118 -7.542 1.00 97.38 92 CYS A C 1
ATOM 673 O O . CYS A 1 92 ? -5.817 1.502 -6.956 1.00 97.38 92 CYS A O 1
ATOM 675 N N . ALA A 1 93 ? -3.599 1.123 -6.982 1.00 97.62 93 ALA A N 1
ATOM 676 C CA . ALA A 1 93 ? -3.262 1.689 -5.685 1.00 97.62 93 ALA A CA 1
ATOM 677 C C . ALA A 1 93 ? -1.853 2.283 -5.752 1.00 97.62 93 ALA A C 1
ATOM 679 O O . ALA A 1 93 ? -1.053 1.922 -6.611 1.00 97.62 93 ALA A O 1
ATOM 680 N N . THR A 1 94 ? -1.556 3.200 -4.849 1.00 97.75 94 THR A N 1
ATOM 681 C CA . THR A 1 94 ? -0.257 3.868 -4.728 1.00 97.75 94 THR A CA 1
ATOM 682 C C . THR A 1 94 ? 0.128 3.919 -3.258 1.00 97.75 94 THR A C 1
ATOM 684 O O . THR A 1 94 ? -0.726 3.732 -2.386 1.00 97.75 94 THR A O 1
ATOM 687 N N . GLY A 1 95 ? 1.391 4.227 -2.977 1.00 95.81 95 GLY A N 1
ATOM 688 C CA . GLY A 1 95 ? 1.795 4.639 -1.642 1.00 95.81 95 GLY A CA 1
ATOM 689 C C . GLY A 1 95 ? 1.242 6.024 -1.288 1.00 95.81 95 GLY A C 1
ATOM 690 O O . GLY A 1 95 ? 0.456 6.622 -2.030 1.00 95.81 95 GLY A O 1
ATOM 691 N N . ALA A 1 96 ? 1.663 6.536 -0.134 1.00 94.19 96 ALA A N 1
ATOM 692 C CA . ALA A 1 96 ? 1.218 7.816 0.418 1.00 94.19 96 ALA A CA 1
ATOM 693 C C . ALA A 1 96 ? 2.372 8.822 0.595 1.00 94.19 96 ALA A C 1
ATOM 695 O O . ALA A 1 96 ? 2.288 9.702 1.448 1.00 94.19 96 ALA A O 1
ATOM 696 N N . ASN A 1 97 ? 3.453 8.676 -0.183 1.00 95.56 97 ASN A N 1
ATOM 697 C CA . ASN A 1 97 ? 4.750 9.323 0.058 1.00 95.56 97 ASN A CA 1
ATOM 698 C C . ASN A 1 97 ? 5.273 9.007 1.469 1.00 95.56 97 ASN A C 1
ATOM 700 O O . ASN A 1 97 ? 5.588 9.904 2.252 1.00 95.56 97 ASN A O 1
ATOM 704 N N . ALA A 1 98 ? 5.281 7.717 1.813 1.00 92.56 98 ALA A N 1
ATOM 705 C CA . ALA A 1 98 ? 5.697 7.228 3.121 1.00 92.56 98 ALA A CA 1
ATOM 706 C C . ALA A 1 98 ? 6.370 5.860 2.999 1.00 92.56 98 ALA A C 1
ATOM 708 O O . ALA A 1 98 ? 5.811 4.962 2.380 1.00 92.56 98 ALA A O 1
ATOM 709 N N . GLU A 1 99 ? 7.529 5.667 3.630 1.00 93.94 99 GLU A N 1
ATOM 710 C CA . GLU A 1 99 ? 8.226 4.370 3.605 1.00 93.94 99 GLU A CA 1
ATOM 711 C C . GLU A 1 99 ? 7.467 3.263 4.330 1.00 93.94 99 GLU A C 1
ATOM 713 O O . GLU A 1 99 ? 7.602 2.086 3.998 1.00 93.94 99 GLU A O 1
ATOM 718 N N . ALA A 1 100 ? 6.690 3.640 5.344 1.00 91.50 100 ALA A N 1
ATOM 719 C CA . ALA A 1 100 ? 5.895 2.704 6.109 1.00 91.50 100 ALA A CA 1
ATOM 720 C C . ALA A 1 100 ? 4.765 2.130 5.252 1.00 91.50 100 ALA A C 1
ATOM 722 O O . ALA A 1 100 ? 3.963 2.878 4.689 1.00 91.50 100 ALA A O 1
ATOM 723 N N . LEU A 1 101 ? 4.685 0.802 5.193 1.00 94.44 101 LEU A N 1
ATOM 724 C CA . LEU A 1 101 ? 3.592 0.126 4.516 1.00 94.44 101 LEU A CA 1
ATOM 725 C C . LEU A 1 101 ? 2.351 0.108 5.410 1.00 94.44 101 LEU A C 1
ATOM 727 O O . LEU A 1 101 ? 2.442 -0.071 6.627 1.00 94.44 101 LEU A O 1
ATOM 731 N N . ASN A 1 102 ? 1.183 0.242 4.790 1.00 93.06 102 ASN A N 1
ATOM 732 C CA . ASN A 1 102 ? -0.103 0.076 5.453 1.00 93.06 102 ASN A CA 1
ATOM 733 C C . ASN A 1 102 ? -1.036 -0.805 4.615 1.00 93.06 102 ASN A C 1
ATOM 735 O O . ASN A 1 102 ? -0.827 -0.967 3.411 1.00 93.06 102 ASN A O 1
ATOM 739 N N . TRP A 1 103 ? -2.052 -1.385 5.252 1.00 94.12 103 TRP A N 1
ATOM 740 C CA . TRP A 1 103 ? -3.034 -2.214 4.570 1.00 94.12 103 TRP A CA 1
ATOM 741 C C . TRP A 1 103 ? -3.871 -1.380 3.609 1.00 94.12 103 TRP A C 1
ATOM 743 O O . TRP A 1 103 ? -4.474 -0.372 3.979 1.00 94.12 103 TRP A O 1
ATOM 753 N N . ALA A 1 104 ? -3.946 -1.865 2.382 1.00 95.81 104 ALA A N 1
ATOM 754 C CA . ALA A 1 104 ? -4.916 -1.483 1.383 1.00 95.81 104 ALA A CA 1
ATOM 755 C C . ALA A 1 104 ? -5.675 -2.735 0.934 1.00 95.81 104 ALA A C 1
ATOM 757 O O . ALA A 1 104 ? -5.218 -3.866 1.111 1.00 95.81 104 ALA A O 1
ATOM 758 N N . SER A 1 105 ? -6.863 -2.523 0.377 1.00 96.88 105 SER A N 1
ATOM 759 C CA . SER A 1 105 ? -7.732 -3.611 -0.052 1.00 96.88 105 SER A CA 1
ATOM 760 C C . SER A 1 105 ? -8.531 -3.214 -1.284 1.00 96.88 105 SER A C 1
ATOM 762 O O . SER A 1 105 ? -8.998 -2.075 -1.397 1.00 96.88 105 SER A O 1
ATOM 764 N N . TRP A 1 106 ? -8.716 -4.161 -2.198 1.00 98.44 106 TRP A N 1
ATOM 765 C CA . TRP A 1 106 ? -9.656 -4.039 -3.306 1.00 98.44 106 TRP A CA 1
ATOM 766 C C . TRP A 1 106 ? -10.820 -5.009 -3.131 1.00 98.44 106 TRP A C 1
ATOM 768 O O . TRP A 1 106 ? -10.609 -6.200 -2.912 1.00 98.44 106 TRP A O 1
ATOM 778 N N . ASP A 1 107 ? -12.046 -4.510 -3.307 1.00 97.94 107 ASP A N 1
ATOM 779 C CA . ASP A 1 107 ? -13.223 -5.363 -3.484 1.00 97.94 107 ASP A CA 1
ATOM 780 C C . ASP A 1 107 ? -13.194 -5.979 -4.892 1.00 97.94 107 ASP A C 1
ATOM 782 O O . ASP A 1 107 ? -13.112 -5.270 -5.908 1.00 97.94 107 ASP A O 1
ATOM 786 N N . LEU A 1 108 ? -13.224 -7.309 -4.920 1.00 98.50 108 LEU A N 1
ATOM 787 C CA . LEU A 1 108 ? -13.167 -8.162 -6.099 1.00 98.50 108 LEU A CA 1
ATOM 788 C C . LEU A 1 108 ? -14.468 -8.948 -6.318 1.00 98.50 108 LEU A C 1
ATOM 790 O O . LEU A 1 108 ? -14.483 -9.925 -7.071 1.00 98.50 108 LEU A O 1
ATOM 794 N N . SER A 1 109 ? -15.571 -8.568 -5.668 1.00 97.75 109 SER A N 1
ATOM 795 C CA . SER A 1 109 ? -16.872 -9.240 -5.813 1.00 97.75 109 SER A CA 1
ATOM 796 C C . SER A 1 109 ? -17.339 -9.330 -7.275 1.00 97.75 109 SER A C 1
ATOM 798 O O . SER A 1 109 ? -17.977 -10.301 -7.668 1.00 97.75 109 SER A O 1
ATOM 800 N N . ASP A 1 110 ? -17.000 -8.336 -8.096 1.00 98.38 110 ASP A N 1
ATOM 801 C CA . ASP A 1 110 ? -17.294 -8.245 -9.533 1.00 98.38 110 ASP A CA 1
ATOM 802 C C . ASP A 1 110 ? -16.326 -9.047 -10.425 1.00 98.38 110 ASP A C 1
ATOM 804 O O . ASP A 1 110 ? -16.557 -9.179 -11.628 1.00 98.38 110 ASP A O 1
ATOM 808 N N . LEU A 1 111 ? -15.245 -9.584 -9.856 1.00 98.56 111 LEU A N 1
ATOM 809 C CA . LEU A 1 111 ? -14.166 -10.264 -10.577 1.00 98.56 111 LEU A CA 1
ATOM 810 C C . LEU A 1 111 ? -14.021 -11.745 -10.185 1.00 98.56 111 LEU A C 1
ATOM 812 O O . LEU A 1 111 ? -13.044 -12.384 -10.573 1.00 98.56 111 LEU A O 1
ATOM 816 N N . GLN A 1 112 ? -14.988 -12.304 -9.450 1.00 98.31 112 GLN A N 1
ATOM 817 C CA . GLN A 1 112 ? -14.956 -13.699 -8.997 1.00 98.31 112 GLN A CA 1
ATOM 818 C C . GLN A 1 112 ? -14.785 -14.691 -10.156 1.00 98.31 112 GLN A C 1
ATOM 820 O O . GLN A 1 112 ? -15.441 -14.595 -11.195 1.00 98.31 112 GLN A O 1
ATOM 825 N N . GLY A 1 113 ? -13.893 -15.661 -9.961 1.00 98.12 113 GLY A N 1
ATOM 826 C CA . GLY A 1 113 ? -13.539 -16.704 -10.922 1.00 98.12 113 GLY A CA 1
ATOM 827 C C . GLY A 1 113 ? -12.624 -16.249 -12.061 1.00 98.12 113 GLY A C 1
ATOM 828 O O . GLY A 1 113 ? -12.232 -17.080 -12.881 1.00 98.12 113 GLY A O 1
ATOM 829 N N . LYS A 1 114 ? -12.268 -14.960 -12.146 1.00 98.62 114 LYS A N 1
ATOM 830 C CA . LYS A 1 114 ? -11.356 -14.461 -13.180 1.00 98.62 114 LYS A CA 1
ATOM 831 C C . LYS A 1 114 ? -9.894 -14.721 -12.830 1.00 98.62 114 LYS A C 1
ATOM 833 O O . LYS A 1 114 ? -9.515 -14.799 -11.664 1.00 98.62 114 LYS A O 1
ATOM 838 N N . GLN A 1 115 ? -9.078 -14.798 -13.877 1.00 98.50 115 GLN A N 1
ATOM 839 C CA . GLN A 1 115 ? -7.625 -14.834 -13.772 1.00 98.50 115 GLN A CA 1
ATOM 840 C C . GLN A 1 115 ? -7.071 -13.411 -13.692 1.00 98.50 115 GLN A C 1
ATOM 842 O O . GLN A 1 115 ? -7.459 -12.547 -14.484 1.00 98.50 115 GLN A O 1
ATOM 847 N N . ALA A 1 116 ? -6.150 -13.183 -12.762 1.00 98.44 116 ALA A N 1
ATOM 848 C CA . ALA A 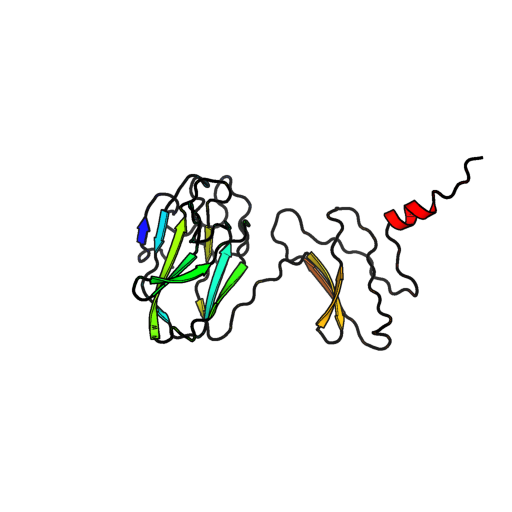1 116 ? -5.548 -11.884 -12.519 1.00 98.44 116 ALA A CA 1
ATOM 849 C C . ALA A 1 116 ? -4.030 -11.966 -12.330 1.00 98.44 116 ALA A C 1
ATOM 851 O O . ALA A 1 116 ? -3.482 -13.020 -12.009 1.00 98.44 116 ALA A O 1
ATOM 852 N N . GLN A 1 117 ? -3.358 -10.834 -12.511 1.00 98.38 117 GLN A N 1
ATOM 853 C CA . GLN A 1 117 ? -1.954 -10.619 -12.168 1.00 98.38 117 GLN A CA 1
ATOM 854 C C . GLN A 1 117 ? -1.808 -9.316 -11.386 1.00 98.38 117 GLN A C 1
ATOM 856 O O . GLN A 1 117 ? -2.566 -8.368 -11.601 1.00 98.38 117 GLN A O 1
ATOM 861 N N . ILE A 1 118 ? -0.800 -9.256 -10.522 1.00 98.50 118 ILE A N 1
ATOM 862 C CA . ILE A 1 118 ? -0.329 -8.010 -9.926 1.00 98.50 118 ILE A CA 1
ATOM 863 C C . ILE A 1 118 ? 0.793 -7.453 -10.786 1.00 98.50 118 ILE A C 1
ATOM 865 O O . ILE A 1 118 ? 1.717 -8.180 -11.158 1.00 98.50 118 ILE A O 1
ATOM 869 N N . ARG A 1 119 ? 0.719 -6.157 -11.080 1.00 98.50 119 ARG A N 1
ATOM 870 C CA . ARG A 1 119 ? 1.777 -5.408 -11.748 1.00 98.50 119 ARG A CA 1
ATOM 871 C C . ARG A 1 119 ? 2.181 -4.225 -10.882 1.00 98.50 119 ARG A C 1
ATOM 873 O O . ARG A 1 119 ? 1.380 -3.338 -10.624 1.00 98.50 119 ARG A O 1
ATOM 880 N N . VAL A 1 120 ? 3.428 -4.227 -10.441 1.00 98.38 120 VAL A N 1
ATOM 881 C CA . VAL A 1 120 ? 4.054 -3.124 -9.717 1.00 98.38 120 VAL A CA 1
ATOM 882 C C . VAL A 1 120 ? 4.852 -2.318 -10.731 1.00 98.38 120 VAL A C 1
ATOM 884 O O . VAL A 1 120 ? 5.723 -2.873 -11.402 1.00 98.38 120 VAL A O 1
ATOM 887 N N . VAL A 1 121 ? 4.532 -1.039 -10.880 1.00 98.44 121 VAL A N 1
ATOM 888 C CA . VAL A 1 121 ? 5.164 -0.137 -11.846 1.00 98.44 121 VAL A CA 1
ATOM 889 C C . VAL A 1 121 ? 5.949 0.914 -11.084 1.00 98.44 121 VAL A C 1
ATOM 891 O O . VAL A 1 121 ? 5.431 1.509 -10.144 1.00 98.44 121 VAL A O 1
ATOM 894 N N . ASP A 1 122 ? 7.174 1.158 -11.527 1.00 98.00 122 ASP A N 1
ATOM 895 C CA . ASP A 1 122 ? 7.978 2.291 -11.100 1.00 98.00 122 ASP A CA 1
ATOM 896 C C . ASP A 1 122 ? 8.560 2.984 -12.332 1.00 98.00 122 ASP A C 1
ATOM 898 O O . ASP A 1 122 ? 9.463 2.466 -12.989 1.00 98.00 122 ASP A O 1
ATOM 902 N N . ALA A 1 123 ? 7.982 4.120 -12.702 1.00 97.75 123 ALA A N 1
ATOM 903 C CA . ALA A 1 123 ? 8.385 4.899 -13.866 1.00 97.75 123 ALA A CA 1
ATOM 904 C C . ALA A 1 123 ? 8.767 6.339 -13.494 1.00 97.75 123 ALA A C 1
ATOM 906 O O . ALA A 1 123 ? 8.797 7.208 -14.366 1.00 97.75 123 ALA A O 1
ATOM 907 N N . ASN A 1 124 ? 9.027 6.616 -12.215 1.00 97.50 124 ASN A N 1
ATOM 908 C CA . ASN A 1 124 ? 9.262 7.969 -11.731 1.00 97.50 124 ASN A CA 1
ATOM 909 C C . ASN A 1 124 ? 10.692 8.135 -11.243 1.00 97.50 124 ASN A C 1
ATOM 911 O O . ASN A 1 124 ? 11.113 7.450 -10.332 1.00 97.50 124 ASN A O 1
ATOM 915 N N . THR A 1 125 ? 11.418 9.078 -11.844 1.00 96.56 125 THR A N 1
ATOM 916 C CA . THR A 1 125 ? 12.815 9.372 -11.493 1.00 96.56 125 THR A CA 1
ATOM 917 C C . THR A 1 125 ? 12.966 10.553 -10.525 1.00 96.56 125 THR A C 1
ATOM 919 O O . THR A 1 125 ? 14.062 11.088 -10.352 1.00 96.56 125 THR A O 1
ATOM 922 N N . GLY A 1 126 ? 11.850 11.070 -10.010 1.00 93.56 126 GLY A N 1
ATOM 923 C CA . GLY A 1 126 ? 11.767 12.184 -9.071 1.00 93.56 126 GLY A CA 1
ATOM 924 C C . GLY A 1 126 ? 11.658 11.708 -7.623 1.00 93.56 126 GLY A C 1
ATOM 925 O O . GLY A 1 126 ? 11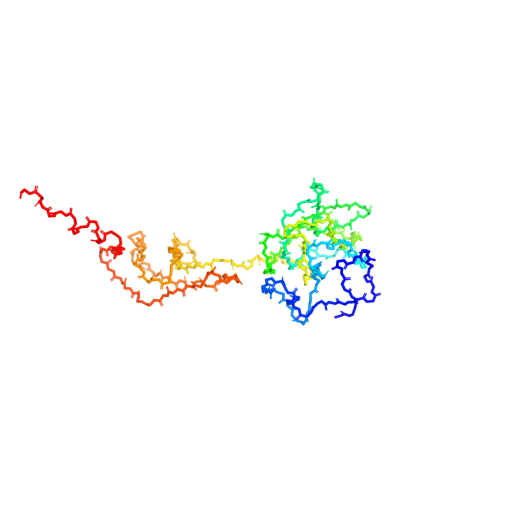.722 10.522 -7.338 1.00 93.56 126 GLY A O 1
ATOM 926 N N . GLY A 1 127 ? 11.492 12.646 -6.688 1.00 92.38 127 GLY A N 1
ATOM 927 C CA . GLY A 1 127 ? 11.367 12.293 -5.271 1.00 92.38 127 GLY A CA 1
ATOM 928 C C . GLY A 1 127 ? 10.163 11.385 -5.007 1.00 92.38 127 GLY A C 1
ATOM 929 O O . GLY A 1 127 ? 9.085 11.635 -5.547 1.00 92.38 127 GLY A O 1
ATOM 930 N N . TRP A 1 128 ? 10.348 10.373 -4.154 1.00 95.06 128 TRP A N 1
ATOM 931 C CA . TRP A 1 128 ? 9.369 9.299 -3.922 1.00 95.06 128 TRP A CA 1
ATOM 932 C C . TRP A 1 128 ? 9.097 8.444 -5.166 1.00 95.06 128 TRP A C 1
ATOM 934 O O . TRP A 1 128 ? 8.034 7.834 -5.290 1.00 95.06 128 TRP A O 1
ATOM 944 N N . GLY A 1 129 ? 10.046 8.401 -6.097 1.00 95.06 129 GLY A N 1
ATOM 945 C CA . GLY A 1 129 ? 10.044 7.538 -7.271 1.00 95.06 129 GLY A CA 1
ATOM 946 C C . GLY A 1 129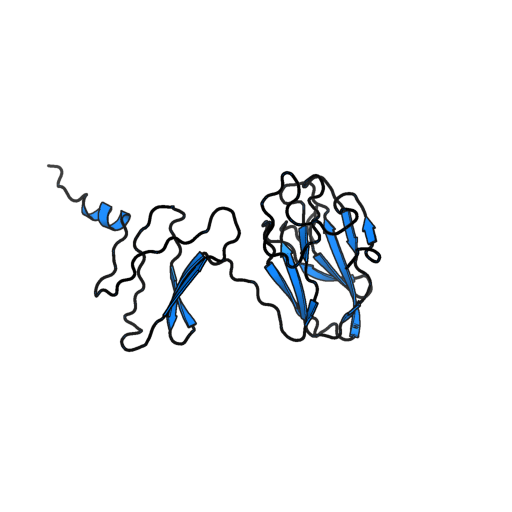 ? 10.340 6.081 -6.927 1.00 95.06 129 GLY A C 1
ATOM 947 O O . GLY A 1 129 ? 11.300 5.516 -7.424 1.00 95.06 129 GLY A O 1
ATOM 948 N N . HIS A 1 130 ? 9.564 5.509 -6.004 1.00 98.06 130 HIS A N 1
ATOM 949 C CA . HIS A 1 130 ? 9.656 4.104 -5.630 1.00 98.06 130 HIS A CA 1
ATOM 950 C C . HIS A 1 130 ? 8.386 3.606 -4.939 1.00 98.06 130 HIS A C 1
ATOM 952 O O . HIS A 1 130 ? 7.533 4.382 -4.503 1.00 98.06 130 HIS A O 1
ATOM 958 N N . ILE A 1 131 ? 8.272 2.289 -4.785 1.00 98.19 131 ILE A N 1
ATOM 959 C CA . ILE A 1 131 ? 7.177 1.625 -4.092 1.00 98.19 131 ILE A CA 1
ATOM 960 C C . ILE A 1 131 ? 7.691 0.516 -3.171 1.00 98.19 131 ILE A C 1
ATOM 962 O O . ILE A 1 131 ? 8.584 -0.260 -3.526 1.00 98.19 131 ILE A O 1
ATOM 966 N N . ASN A 1 132 ? 7.082 0.433 -1.989 1.00 98.19 132 ASN A N 1
ATOM 967 C CA . ASN A 1 132 ? 7.239 -0.672 -1.053 1.00 98.19 132 ASN A CA 1
ATOM 968 C C . ASN A 1 132 ? 5.950 -1.498 -1.078 1.00 98.19 132 ASN A C 1
ATOM 970 O O . ASN A 1 132 ? 4.862 -0.946 -0.914 1.00 98.19 132 ASN A O 1
ATOM 974 N N . PHE A 1 133 ? 6.045 -2.807 -1.288 1.00 98.31 133 PHE A N 1
ATOM 975 C CA . PHE A 1 133 ? 4.875 -3.665 -1.466 1.00 98.31 133 PHE A CA 1
ATOM 976 C C . PHE A 1 133 ? 5.087 -5.058 -0.866 1.00 98.31 133 PHE A C 1
ATOM 978 O O . PHE A 1 133 ? 6.137 -5.675 -1.054 1.00 98.31 133 PHE A O 1
ATOM 985 N N . ASP A 1 134 ? 4.099 -5.555 -0.124 1.00 97.25 134 ASP A N 1
ATOM 986 C CA . ASP A 1 134 ? 4.196 -6.825 0.602 1.00 97.25 134 ASP A CA 1
ATOM 987 C C . ASP A 1 134 ? 2.809 -7.459 0.858 1.00 97.25 134 ASP A C 1
ATOM 989 O O . ASP A 1 134 ? 1.773 -6.824 0.678 1.00 97.25 134 ASP A O 1
ATOM 993 N N . GLN A 1 135 ? 2.795 -8.725 1.286 1.00 94.56 135 GLN A N 1
ATOM 994 C CA . GLN A 1 135 ? 1.635 -9.459 1.819 1.00 94.56 135 GLN A CA 1
ATOM 995 C C . GLN A 1 135 ? 0.367 -9.413 0.964 1.00 94.56 135 GLN A C 1
ATOM 997 O O . GLN A 1 135 ? -0.706 -9.066 1.444 1.00 94.56 135 GLN A O 1
ATOM 1002 N N . VAL A 1 136 ? 0.471 -9.825 -0.296 1.00 96.12 136 VAL A N 1
ATOM 1003 C CA . VAL A 1 136 ? -0.704 -9.983 -1.163 1.00 96.12 136 VAL A CA 1
ATOM 1004 C C . VAL A 1 136 ? -1.506 -11.217 -0.749 1.00 96.12 136 VAL A C 1
ATOM 1006 O O . VAL A 1 136 ? -1.021 -12.342 -0.884 1.00 96.12 136 VAL A O 1
ATOM 1009 N N . VAL A 1 137 ? -2.732 -11.017 -0.266 1.00 95.44 137 VAL A N 1
ATOM 1010 C CA . VAL A 1 137 ? -3.588 -12.077 0.280 1.00 95.44 137 VAL A CA 1
ATOM 1011 C C . VAL A 1 137 ? -5.022 -11.933 -0.226 1.00 95.44 137 VAL A C 1
ATOM 1013 O O . VAL A 1 137 ? -5.629 -10.871 -0.148 1.00 95.44 137 VAL A O 1
ATOM 1016 N N . LEU A 1 138 ? -5.586 -13.034 -0.719 1.00 97.00 138 LEU A N 1
ATOM 1017 C CA . LEU A 1 138 ? -7.015 -13.154 -1.004 1.00 97.00 138 LEU A CA 1
ATOM 1018 C C . LEU A 1 138 ? -7.775 -13.511 0.284 1.00 97.00 138 LEU A C 1
ATOM 1020 O O . LEU A 1 138 ? -7.399 -14.452 0.985 1.00 97.00 138 LEU A O 1
ATOM 1024 N N . SER A 1 139 ? -8.846 -12.778 0.594 1.00 95.06 139 SER A N 1
ATOM 1025 C CA . SER A 1 139 ? -9.575 -12.884 1.866 1.00 95.06 139 SER A CA 1
ATOM 1026 C C . SER A 1 139 ? -11.080 -12.639 1.710 1.00 95.06 139 SER A C 1
ATOM 1028 O O . SER A 1 139 ? -11.525 -11.876 0.855 1.00 95.06 139 SER A O 1
ATOM 1030 N N . ASP A 1 140 ? -11.891 -13.272 2.560 1.00 94.44 140 ASP A N 1
ATOM 1031 C CA . ASP A 1 140 ? -13.331 -12.978 2.666 1.00 94.44 140 ASP A CA 1
ATOM 1032 C C . ASP A 1 140 ? -13.622 -11.778 3.590 1.00 94.44 140 ASP A C 1
ATOM 1034 O O . ASP A 1 140 ? -14.735 -11.247 3.597 1.00 94.44 140 ASP A O 1
ATOM 1038 N N . THR A 1 141 ? -12.612 -11.318 4.333 1.00 92.62 141 THR A N 1
ATOM 1039 C CA . THR A 1 141 ? -12.682 -10.183 5.258 1.00 92.62 141 THR A CA 1
ATOM 1040 C C . THR A 1 141 ? -11.716 -9.101 4.808 1.00 92.62 141 THR A C 1
ATOM 1042 O O . THR A 1 141 ? -10.527 -9.369 4.685 1.00 92.62 141 THR A O 1
ATOM 1045 N N . GLN A 1 142 ? -12.220 -7.882 4.625 1.00 93.62 142 GLN A N 1
ATOM 1046 C CA . GLN A 1 142 ? -11.416 -6.733 4.222 1.00 93.62 142 GLN A CA 1
ATOM 1047 C C . GLN A 1 142 ? -10.381 -6.365 5.294 1.00 93.62 142 GLN A C 1
ATOM 1049 O O . GLN A 1 142 ? -10.760 -6.032 6.427 1.00 93.62 142 GLN A O 1
ATOM 1054 N N . ALA A 1 143 ? -9.099 -6.337 4.924 1.00 86.44 143 ALA A N 1
ATOM 1055 C CA . ALA A 1 143 ? -8.064 -5.767 5.777 1.00 86.44 143 ALA A CA 1
ATOM 1056 C C . ALA A 1 143 ? -8.327 -4.277 6.027 1.00 86.44 143 ALA A C 1
ATOM 1058 O O . ALA A 1 143 ? -8.702 -3.521 5.129 1.00 86.44 143 ALA A O 1
ATOM 1059 N N . GLN A 1 144 ? -8.130 -3.856 7.273 1.00 83.50 144 GLN A N 1
ATOM 1060 C CA . GLN A 1 144 ? -8.266 -2.459 7.658 1.00 83.50 144 GLN A CA 1
ATOM 1061 C C . GLN A 1 144 ? -6.880 -1.823 7.729 1.00 83.50 144 GLN A C 1
ATOM 1063 O O . GLN A 1 144 ? -5.975 -2.448 8.291 1.00 83.50 144 GLN A O 1
ATOM 1068 N N . PRO A 1 145 ? -6.710 -0.590 7.219 1.00 83.81 145 PRO A N 1
ATOM 1069 C CA . PRO A 1 145 ? -5.507 0.181 7.474 1.00 83.81 145 PRO A CA 1
ATOM 1070 C C . PRO A 1 145 ? -5.206 0.191 8.973 1.00 83.81 145 PRO A C 1
ATOM 1072 O O . PRO A 1 145 ? -6.093 0.425 9.800 1.00 83.81 145 PRO A O 1
ATOM 1075 N N . HIS A 1 146 ? -3.951 -0.048 9.332 1.00 76.69 146 HIS A N 1
ATOM 1076 C CA . HIS A 1 146 ? -3.470 0.305 10.653 1.00 76.69 146 HIS A CA 1
ATOM 1077 C C . HIS A 1 146 ? -3.690 1.803 10.852 1.00 76.69 146 HIS A C 1
ATOM 1079 O O . HIS A 1 146 ? -3.436 2.607 9.948 1.00 76.69 146 HIS A O 1
ATOM 1085 N N . SER A 1 147 ? -4.168 2.174 12.038 1.00 69.25 147 SER A N 1
ATOM 1086 C CA . SER A 1 147 ? -4.214 3.581 12.414 1.00 69.25 147 SER A CA 1
ATOM 1087 C C . SER A 1 147 ? -2.803 4.157 12.319 1.00 69.25 147 SER A C 1
ATOM 1089 O O . SER A 1 147 ? -1.848 3.510 12.729 1.00 69.25 147 SER A O 1
ATOM 1091 N N . ASN A 1 148 ? -2.672 5.357 11.770 1.00 65.38 148 ASN A N 1
ATOM 1092 C CA . ASN A 1 148 ? -1.457 6.169 11.832 1.00 65.38 148 ASN A CA 1
ATOM 1093 C C . ASN A 1 148 ? -1.606 7.302 12.861 1.00 65.38 148 ASN A C 1
ATOM 1095 O O . ASN A 1 148 ? -0.868 8.287 12.830 1.00 65.38 148 ASN A O 1
ATOM 1099 N N . GLU A 1 149 ? -2.607 7.189 13.735 1.00 72.75 149 GLU A N 1
ATOM 1100 C CA . GLU A 1 149 ? -2.909 8.180 14.750 1.00 72.75 149 GLU A CA 1
ATOM 1101 C C . GLU A 1 149 ? -1.807 8.239 15.811 1.00 72.75 149 GLU A C 1
ATOM 1103 O O . GLU A 1 149 ? -1.371 7.221 16.353 1.00 72.75 149 GLU A O 1
ATOM 1108 N N . THR A 1 150 ? -1.421 9.465 16.147 1.00 77.75 150 THR A N 1
ATOM 1109 C CA . THR A 1 150 ? -0.655 9.782 17.349 1.00 77.75 150 THR A CA 1
ATOM 1110 C C . THR A 1 150 ? -1.481 10.741 18.180 1.00 77.75 150 THR A C 1
ATOM 1112 O O . THR A 1 150 ? -1.618 11.921 17.839 1.00 77.75 150 THR A O 1
ATOM 1115 N N . GLY A 1 151 ? -2.043 10.252 19.276 1.00 86.31 151 GLY A N 1
ATOM 1116 C CA . GLY A 1 151 ? -2.950 11.048 20.079 1.00 86.31 151 GLY A CA 1
ATOM 1117 C C . GLY A 1 151 ? -3.504 10.321 21.288 1.00 86.31 151 GLY A C 1
ATOM 1118 O O . GLY A 1 151 ? -3.177 9.173 21.588 1.00 86.31 151 GLY A O 1
ATOM 1119 N N . VAL A 1 152 ? -4.359 11.036 22.002 1.00 87.00 152 VAL A N 1
ATOM 1120 C CA . VAL A 1 152 ? -5.159 10.497 23.093 1.00 87.00 152 VAL A CA 1
ATOM 1121 C C . VAL A 1 152 ? -6.618 10.600 22.677 1.00 87.00 152 VAL A C 1
ATOM 1123 O O . VAL A 1 152 ? -7.078 11.665 22.276 1.00 87.00 152 VAL A O 1
ATOM 1126 N N . ASN A 1 153 ? -7.350 9.504 22.800 1.00 91.75 153 ASN A N 1
ATOM 1127 C CA . ASN A 1 153 ? -8.772 9.409 22.515 1.00 91.75 153 ASN A CA 1
ATOM 1128 C C . ASN A 1 153 ? -9.560 9.247 23.811 1.00 91.75 153 ASN A C 1
ATOM 1130 O O . ASN A 1 153 ? -9.162 8.504 24.709 1.00 91.75 153 ASN A O 1
ATOM 1134 N N . LEU A 1 154 ? -10.718 9.899 23.882 1.00 91.31 154 LEU A N 1
ATOM 1135 C CA . LEU A 1 154 ? -11.756 9.621 24.865 1.00 91.31 154 LEU A CA 1
ATOM 1136 C C . LEU A 1 154 ? -12.800 8.710 24.225 1.00 91.31 154 LEU A C 1
ATOM 1138 O O . LEU A 1 154 ? -13.397 9.067 23.207 1.00 91.31 154 LEU A O 1
ATOM 1142 N N . LEU A 1 155 ? -13.050 7.558 24.841 1.00 95.38 155 LEU A N 1
ATOM 1143 C CA . LEU A 1 155 ? -14.032 6.585 24.387 1.00 95.38 155 LEU A CA 1
ATOM 1144 C C . LEU A 1 155 ? -15.208 6.488 25.362 1.00 95.38 155 LEU A C 1
ATOM 1146 O O . LEU A 1 155 ? -15.028 6.488 26.581 1.00 95.38 155 LEU A O 1
ATOM 1150 N N . VAL A 1 156 ? -16.412 6.337 24.809 1.00 92.88 156 VAL A N 1
ATOM 1151 C CA . VAL A 1 156 ? -17.652 5.998 25.525 1.00 92.88 156 VAL A CA 1
ATOM 1152 C C . VAL A 1 156 ? -18.261 4.791 24.823 1.00 92.88 156 VAL A C 1
ATOM 1154 O O . VAL A 1 156 ? -18.420 4.808 23.604 1.00 92.88 156 VAL A O 1
ATOM 1157 N N . ASP A 1 157 ? -18.576 3.733 25.573 1.00 90.56 157 ASP A N 1
ATOM 1158 C CA . ASP A 1 157 ? -19.133 2.485 25.026 1.00 90.56 157 ASP A CA 1
ATOM 1159 C C . ASP A 1 157 ? -18.286 1.904 23.866 1.00 90.56 157 ASP A C 1
ATOM 1161 O O . ASP A 1 157 ? -18.808 1.414 22.865 1.00 90.56 157 ASP A O 1
ATOM 1165 N N . GLY A 1 158 ? -16.955 2.015 23.977 1.00 86.44 158 GLY A N 1
ATOM 1166 C CA . GLY A 1 158 ? -15.993 1.533 22.977 1.00 86.44 158 GLY A CA 1
ATOM 1167 C C . GLY A 1 158 ? -15.874 2.392 21.711 1.00 86.44 158 GLY A C 1
ATOM 1168 O O . GLY A 1 158 ? -15.138 2.023 20.801 1.00 86.44 158 GLY A O 1
ATOM 1169 N N . LYS A 1 159 ? -16.566 3.535 21.635 1.00 88.38 159 LYS A N 1
ATOM 1170 C CA . LYS A 1 159 ? -16.500 4.463 20.498 1.00 88.38 159 LYS A CA 1
ATOM 1171 C C . LYS A 1 159 ? -15.721 5.712 20.868 1.00 88.38 159 LYS A C 1
ATOM 1173 O O . LYS A 1 159 ? -15.985 6.298 21.915 1.00 88.38 159 LYS A O 1
ATOM 1178 N N . ILE A 1 160 ? -14.820 6.144 19.990 1.00 88.94 160 ILE A N 1
ATOM 1179 C CA . ILE A 1 160 ? -14.124 7.427 20.127 1.00 88.94 160 ILE A CA 1
ATOM 1180 C C . ILE A 1 160 ? -15.163 8.546 20.035 1.00 88.94 160 ILE A C 1
ATOM 1182 O O . ILE A 1 160 ? -15.906 8.640 19.058 1.00 88.94 160 ILE A O 1
ATOM 1186 N N . VAL A 1 161 ? -15.236 9.371 21.076 1.00 92.38 161 VAL A N 1
ATOM 1187 C CA . VAL A 1 161 ? -16.145 10.521 21.149 1.00 92.38 161 VAL A CA 1
ATOM 1188 C C . VAL A 1 161 ? -15.413 11.855 21.080 1.00 92.38 161 VAL A C 1
ATOM 1190 O O . VAL A 1 161 ? -16.030 12.853 20.712 1.00 92.38 161 VAL A O 1
ATOM 1193 N N . GLN A 1 162 ? -14.132 11.892 21.458 1.00 91.94 162 GLN A N 1
ATOM 1194 C CA . GLN A 1 162 ? -13.245 13.056 21.362 1.00 91.94 162 GLN A CA 1
ATOM 1195 C C . GLN A 1 162 ? -11.799 12.571 21.187 1.00 91.94 162 GLN A C 1
ATOM 1197 O O . GLN A 1 162 ? -11.453 11.505 21.694 1.00 91.94 162 GLN A O 1
ATOM 1202 N N . SER A 1 163 ? -10.965 13.375 20.530 1.00 90.69 163 SER A N 1
ATOM 1203 C CA . SER A 1 163 ? -9.545 13.089 20.284 1.00 90.69 163 SER A CA 1
ATOM 1204 C C . SER A 1 163 ? -8.708 14.338 20.539 1.00 90.69 163 SER A C 1
ATOM 1206 O O . SER A 1 163 ? -9.179 15.457 20.324 1.00 90.69 163 SER A O 1
ATOM 1208 N N . ALA A 1 164 ? -7.480 14.155 21.012 1.00 85.38 164 ALA A N 1
ATOM 1209 C CA . ALA A 1 164 ? -6.499 15.213 21.201 1.00 85.38 164 ALA A CA 1
ATOM 1210 C C . ALA A 1 164 ? -5.150 14.773 20.624 1.00 85.38 164 ALA A C 1
ATOM 1212 O O . ALA A 1 164 ? -4.632 13.712 20.969 1.00 85.38 164 ALA A O 1
ATOM 1213 N N . THR A 1 165 ? -4.567 15.615 19.776 1.00 80.56 165 THR A N 1
ATOM 1214 C CA . THR A 1 165 ? -3.229 15.423 19.206 1.00 80.56 165 THR A CA 1
ATOM 1215 C C . THR A 1 165 ? -2.259 16.450 19.786 1.00 80.56 165 THR A C 1
ATOM 1217 O O . THR A 1 165 ? -2.663 17.539 20.198 1.00 80.56 165 THR A O 1
ATOM 122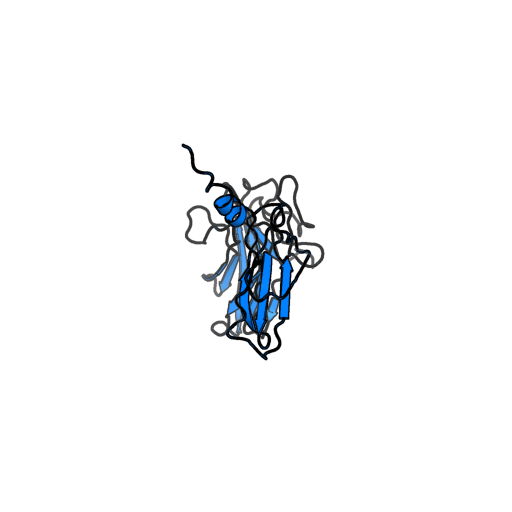0 N N . GLY A 1 166 ? -0.968 16.119 19.817 1.00 72.50 166 GLY A N 1
ATOM 1221 C CA . GLY A 1 166 ? 0.066 17.016 20.339 1.00 72.50 166 GLY A CA 1
ATOM 1222 C C . GLY A 1 166 ? 0.345 18.225 19.437 1.00 72.50 166 GLY A C 1
ATOM 1223 O O . GLY A 1 166 ? 0.083 18.206 18.237 1.00 72.50 166 GLY A O 1
ATOM 1224 N N . ALA A 1 167 ? 0.961 19.268 20.002 1.00 71.50 167 ALA A N 1
ATOM 1225 C CA . ALA A 1 167 ? 1.355 20.495 19.294 1.00 71.50 167 ALA A CA 1
ATOM 1226 C C . ALA A 1 167 ? 2.656 20.350 18.475 1.00 71.50 167 ALA A C 1
ATOM 1228 O O . ALA A 1 167 ? 3.371 21.326 18.258 1.00 71.50 167 ALA A O 1
ATOM 1229 N N . ASN A 1 168 ? 2.996 19.126 18.061 1.00 72.44 168 ASN A N 1
ATOM 1230 C CA . ASN A 1 168 ? 4.236 18.812 17.353 1.00 72.44 168 ASN A CA 1
ATOM 1231 C C . ASN A 1 168 ? 5.517 19.230 18.116 1.00 72.44 168 ASN A C 1
ATOM 1233 O O . ASN A 1 168 ? 6.484 19.711 17.528 1.00 72.44 168 ASN A O 1
ATOM 1237 N N . SER A 1 169 ? 5.514 19.069 19.441 1.00 72.44 169 SER A N 1
ATOM 1238 C CA . SER A 1 169 ? 6.581 19.496 20.354 1.00 72.44 169 SER A CA 1
ATOM 1239 C C . SER A 1 169 ? 6.953 18.371 21.320 1.00 72.44 169 SER A C 1
ATOM 1241 O O . SER A 1 169 ? 6.121 17.526 21.636 1.00 72.44 169 SER A O 1
ATOM 1243 N N . LYS A 1 170 ? 8.194 18.386 21.824 1.00 73.12 170 LYS A N 1
ATOM 1244 C CA . LYS A 1 170 ? 8.652 17.490 22.905 1.00 73.12 170 LYS A CA 1
ATOM 1245 C C . LYS A 1 170 ? 8.300 18.003 24.307 1.00 73.12 170 LYS A C 1
ATOM 1247 O O . LYS A 1 170 ? 8.603 17.338 25.292 1.00 73.12 170 LYS A O 1
ATOM 1252 N N . ASN A 1 171 ? 7.690 19.185 24.406 1.00 76.06 171 ASN A N 1
ATOM 1253 C CA . ASN A 1 171 ? 7.216 19.734 25.673 1.00 76.06 171 ASN A CA 1
ATOM 1254 C C . ASN A 1 171 ? 5.790 19.250 25.945 1.00 76.06 171 ASN A C 1
ATOM 1256 O O . ASN A 1 171 ? 4.919 19.391 25.086 1.00 76.06 171 ASN A O 1
ATOM 1260 N N . LEU A 1 172 ? 5.550 18.730 27.150 1.00 76.50 172 LEU A N 1
ATOM 1261 C CA . LEU A 1 172 ? 4.206 18.389 27.610 1.00 76.50 172 LEU A CA 1
ATOM 1262 C C . LEU A 1 172 ? 3.387 19.662 27.846 1.00 76.50 172 LEU A C 1
ATOM 1264 O O . LEU A 1 172 ? 3.827 20.572 28.551 1.00 76.50 172 LEU A O 1
ATOM 1268 N N . ASP A 1 173 ? 2.181 19.694 27.284 1.00 78.19 173 ASP A N 1
ATOM 1269 C CA . ASP A 1 173 ? 1.179 20.719 27.560 1.00 78.19 173 ASP A CA 1
ATOM 1270 C C . ASP A 1 173 ? -0.184 20.072 27.837 1.00 78.19 173 ASP A C 1
ATOM 1272 O O . ASP A 1 173 ? -0.449 18.941 27.425 1.00 78.19 173 ASP A O 1
ATOM 1276 N N . TRP A 1 174 ? -1.049 20.779 28.561 1.00 81.19 174 TRP A N 1
ATOM 1277 C CA . TRP A 1 174 ? -2.362 20.271 28.934 1.00 81.19 174 TRP A CA 1
ATOM 1278 C C . TRP A 1 174 ? -3.304 20.227 27.731 1.00 81.19 174 TRP A C 1
ATOM 1280 O O . TRP A 1 174 ? -3.583 21.246 27.099 1.00 81.19 174 TRP A O 1
ATOM 1290 N N . ALA A 1 175 ? -3.867 19.046 27.488 1.00 82.62 175 ALA A N 1
ATOM 1291 C CA . ALA A 1 175 ? -5.065 18.848 26.684 1.00 82.62 175 ALA A CA 1
ATOM 1292 C C . ALA A 1 175 ? -6.244 18.492 27.604 1.00 82.62 175 ALA A C 1
ATOM 1294 O O . ALA A 1 175 ? -6.053 17.952 28.696 1.00 82.62 175 ALA A O 1
ATOM 1295 N N . SER A 1 176 ? -7.473 18.792 27.181 1.00 86.81 176 SER A N 1
ATOM 1296 C CA . SER A 1 176 ? -8.669 18.468 27.963 1.00 86.81 176 SER A CA 1
ATOM 1297 C C . SER A 1 176 ? -9.817 17.987 27.086 1.00 86.81 176 SER A C 1
ATOM 1299 O O . SER A 1 176 ? -9.988 18.438 25.955 1.00 86.81 176 SER A O 1
ATOM 1301 N N . PHE A 1 177 ? -10.621 17.083 27.644 1.00 89.94 177 PHE A N 1
ATOM 1302 C CA . PHE A 1 177 ? -11.868 16.614 27.053 1.00 89.94 177 PHE A CA 1
ATOM 1303 C C . PHE A 1 177 ? -13.051 17.143 27.854 1.00 89.94 177 PHE A C 1
ATOM 1305 O O . PHE A 1 177 ? -13.068 17.054 29.084 1.00 89.94 177 PHE A O 1
ATOM 1312 N N . ASN A 1 178 ? -14.073 17.662 27.172 1.00 90.12 178 ASN A N 1
ATOM 1313 C CA . ASN A 1 178 ? -15.304 18.067 27.841 1.00 90.12 178 ASN A CA 1
ATOM 1314 C C . ASN A 1 178 ? -16.204 16.844 28.036 1.00 90.12 178 ASN A C 1
ATOM 1316 O O . ASN A 1 178 ? -16.864 16.386 27.104 1.00 90.12 178 ASN A O 1
ATOM 1320 N N . THR A 1 179 ? -16.266 16.338 29.263 1.00 89.12 179 THR A N 1
ATOM 1321 C CA . THR A 1 179 ? -17.023 15.128 29.612 1.00 89.12 179 THR A CA 1
ATOM 1322 C C . THR A 1 179 ? -18.438 15.411 30.119 1.00 89.12 179 THR A C 1
ATOM 1324 O O . THR A 1 179 ? -19.122 14.492 30.565 1.00 89.12 179 THR A O 1
ATOM 1327 N N . THR A 1 180 ? -18.928 16.656 30.030 1.00 91.12 180 THR A N 1
ATOM 1328 C CA . THR A 1 180 ? -20.236 17.054 30.592 1.00 91.12 180 THR A CA 1
ATOM 1329 C C . THR A 1 180 ? -21.384 16.198 30.058 1.00 91.12 180 THR A C 1
ATOM 1331 O O . THR A 1 180 ? -22.255 15.792 30.826 1.00 91.12 180 THR A O 1
ATOM 1334 N N . ALA A 1 181 ? -21.357 15.870 28.764 1.00 90.94 181 ALA A N 1
ATOM 1335 C CA . ALA A 1 181 ? -22.365 15.032 28.112 1.00 90.94 181 ALA A CA 1
ATOM 1336 C C . ALA A 1 181 ? -22.326 13.552 28.548 1.00 90.94 181 ALA A C 1
ATOM 1338 O O . ALA A 1 181 ? -23.249 12.796 28.252 1.00 90.94 181 ALA A O 1
ATOM 1339 N N . TYR A 1 182 ? -21.272 13.132 29.252 1.00 91.50 182 TYR A N 1
ATOM 1340 C CA . TYR A 1 182 ? -21.013 11.742 29.633 1.00 91.50 182 TYR A CA 1
ATOM 1341 C C . TYR A 1 182 ? -21.025 11.536 31.152 1.00 91.50 182 TYR A C 1
ATOM 1343 O O . TYR A 1 182 ? -20.571 10.504 31.641 1.00 91.50 182 TYR A O 1
ATOM 1351 N N . LYS A 1 183 ? -21.562 12.497 31.919 1.00 89.62 183 LYS A N 1
ATOM 1352 C CA . LYS A 1 183 ? -21.706 12.363 33.375 1.00 89.62 183 LYS A CA 1
ATOM 1353 C C . LYS A 1 183 ? -22.468 11.085 33.733 1.00 89.62 183 LYS A C 1
ATOM 1355 O O . LYS A 1 183 ? -23.537 10.813 33.194 1.00 89.62 183 LYS A O 1
ATOM 1360 N N . GLY A 1 184 ? -21.901 10.310 34.655 1.00 89.00 184 GLY A N 1
ATOM 1361 C CA . GLY A 1 184 ? -22.459 9.030 35.098 1.00 89.00 184 GLY A CA 1
ATOM 1362 C C . GLY A 1 184 ? -22.190 7.847 34.162 1.00 89.00 184 GLY A C 1
ATOM 1363 O O . GLY A 1 184 ? -22.529 6.723 34.522 1.00 89.00 184 GLY A O 1
ATOM 1364 N N . LYS A 1 185 ? -21.563 8.058 32.997 1.00 91.88 185 LYS A N 1
ATOM 1365 C CA . LYS A 1 185 ? -21.081 6.972 32.135 1.00 91.88 185 LYS A CA 1
ATOM 1366 C C . LYS A 1 185 ? -19.633 6.625 32.465 1.00 91.88 185 LYS A C 1
ATOM 1368 O O . LYS A 1 185 ? -18.860 7.488 32.880 1.00 91.88 185 LYS A O 1
ATOM 1373 N N . GLN A 1 186 ? -19.256 5.367 32.240 1.00 91.75 186 GLN A N 1
ATOM 1374 C CA . GLN A 1 186 ? -17.840 5.019 32.178 1.00 91.75 186 GLN A CA 1
ATOM 1375 C C . GLN A 1 186 ? -17.230 5.569 30.890 1.00 91.75 186 GLN A C 1
ATOM 1377 O O . GLN A 1 186 ? -17.838 5.502 29.821 1.00 91.75 186 GLN A O 1
ATOM 1382 N N . VAL A 1 187 ? -16.017 6.094 31.012 1.00 92.25 187 VAL A N 1
ATOM 1383 C CA . VAL A 1 187 ? -15.198 6.546 29.890 1.00 92.25 187 VAL A CA 1
ATOM 1384 C C . VAL A 1 187 ? -13.867 5.812 29.920 1.00 92.25 187 VAL A C 1
ATOM 1386 O O . VAL A 1 187 ? -13.412 5.389 30.984 1.00 92.25 187 VAL A O 1
ATOM 1389 N N . GLN A 1 188 ? -13.238 5.672 28.761 1.00 94.12 188 GLN A N 1
ATOM 1390 C CA . GLN A 1 188 ? -11.898 5.109 28.633 1.00 94.12 188 GLN A CA 1
ATOM 1391 C C . GLN A 1 188 ? -11.001 6.117 27.925 1.00 94.12 188 GLN A C 1
ATOM 1393 O O . GLN A 1 188 ? -11.443 6.798 27.001 1.00 94.12 188 GLN A O 1
ATOM 1398 N N . LEU A 1 189 ? -9.749 6.211 28.363 1.00 91.62 189 LEU A N 1
ATOM 1399 C CA . LEU A 1 189 ? -8.713 6.917 27.624 1.00 91.62 189 LEU A CA 1
ATOM 1400 C C . LEU A 1 189 ? -7.911 5.886 26.839 1.00 91.62 189 LEU A C 1
ATOM 1402 O O . LEU A 1 189 ? -7.434 4.906 27.409 1.00 91.62 189 LEU A O 1
ATOM 1406 N N . GLN A 1 190 ? -7.773 6.111 25.541 1.00 90.62 190 GLN A N 1
ATOM 1407 C CA . GLN A 1 190 ? -6.924 5.314 24.672 1.00 90.62 190 GLN A CA 1
ATOM 1408 C C . GLN A 1 190 ? -5.772 6.195 24.208 1.00 90.62 190 GLN A C 1
ATOM 1410 O O . GLN A 1 190 ? -5.987 7.224 23.579 1.00 90.62 190 GLN A O 1
ATOM 1415 N N . ILE A 1 191 ? -4.552 5.788 24.533 1.00 87.44 191 ILE A N 1
ATOM 1416 C CA . ILE A 1 191 ? -3.338 6.437 24.052 1.00 87.44 191 ILE A CA 1
ATOM 1417 C C . ILE A 1 191 ? -2.893 5.669 22.811 1.00 87.44 191 ILE A C 1
ATOM 1419 O O . ILE A 1 191 ? -2.674 4.459 22.887 1.00 87.44 191 ILE A O 1
ATOM 1423 N N . VAL A 1 192 ? -2.807 6.356 21.677 1.00 82.44 192 VAL A N 1
ATOM 1424 C CA . VAL A 1 192 ? -2.410 5.774 20.396 1.00 82.44 192 VAL A CA 1
ATOM 1425 C C . VAL A 1 192 ? -1.095 6.412 19.975 1.00 82.44 192 VAL A C 1
ATOM 1427 O O . VAL A 1 192 ? -1.005 7.629 19.836 1.00 82.44 192 VAL A O 1
ATOM 1430 N N . ASP A 1 193 ? -0.076 5.579 19.800 1.00 77.81 193 ASP A N 1
ATOM 1431 C CA . ASP A 1 193 ? 1.197 5.940 19.181 1.00 77.81 193 ASP A CA 1
ATOM 1432 C C . ASP A 1 193 ? 1.440 4.964 18.030 1.00 77.81 193 ASP A C 1
ATOM 1434 O O . ASP A 1 193 ? 2.146 3.964 18.162 1.00 77.81 193 ASP A O 1
ATOM 1438 N N . ALA A 1 194 ? 0.700 5.175 16.942 1.00 71.94 194 ALA A N 1
ATOM 1439 C CA . ALA A 1 194 ? 0.703 4.286 15.787 1.00 71.94 194 ALA A CA 1
ATOM 1440 C C . ALA A 1 194 ? 1.403 4.909 14.567 1.00 71.94 194 ALA A C 1
ATOM 1442 O O . ALA A 1 194 ? 1.391 4.336 13.477 1.00 71.94 194 ALA A O 1
ATOM 1443 N N . ASN A 1 195 ? 2.034 6.074 14.737 1.00 69.62 195 ASN A N 1
ATOM 1444 C CA . ASN A 1 195 ? 2.841 6.700 13.699 1.00 69.62 195 ASN A CA 1
ATOM 1445 C C . ASN A 1 195 ? 4.214 6.025 13.615 1.00 69.62 195 ASN A C 1
ATOM 1447 O O . ASN A 1 195 ? 4.912 5.827 14.605 1.00 69.62 195 ASN A O 1
ATOM 1451 N N . THR A 1 196 ? 4.599 5.666 12.399 1.00 63.62 196 THR A N 1
ATOM 1452 C CA . THR A 1 196 ? 5.822 4.919 12.092 1.00 63.62 196 THR A CA 1
ATOM 1453 C C . THR A 1 196 ? 6.923 5.785 11.470 1.00 63.62 196 THR A C 1
ATOM 1455 O O . THR A 1 196 ? 8.004 5.284 11.157 1.00 63.62 196 THR A O 1
ATOM 1458 N N . GLY A 1 197 ? 6.671 7.084 11.286 1.00 62.41 197 GLY A N 1
ATOM 1459 C CA . GLY A 1 197 ? 7.646 8.073 10.836 1.00 62.41 197 GLY A CA 1
ATOM 1460 C C . GLY A 1 197 ? 8.587 8.537 11.954 1.00 62.41 197 GLY A C 1
ATOM 1461 O O . GLY A 1 197 ? 8.352 8.322 13.139 1.00 62.41 197 GLY A O 1
ATOM 1462 N N . GLY A 1 198 ? 9.675 9.223 11.583 1.00 55.44 198 GLY A N 1
ATOM 1463 C CA . GLY A 1 198 ? 10.704 9.672 12.538 1.00 55.44 198 GLY A CA 1
ATOM 1464 C C . GLY A 1 198 ? 10.246 10.742 13.544 1.00 55.44 198 GLY A C 1
ATOM 1465 O O . GLY A 1 198 ? 10.955 11.026 14.511 1.00 55.44 198 GLY A O 1
ATOM 1466 N N . TRP A 1 199 ? 9.070 11.338 13.331 1.00 60.09 199 TRP A N 1
ATOM 1467 C CA . TRP A 1 199 ? 8.453 12.309 14.226 1.00 60.09 199 TRP A CA 1
ATOM 1468 C C . TRP A 1 199 ? 6.954 12.015 14.348 1.00 60.09 199 TRP A C 1
ATOM 1470 O O . TRP A 1 199 ? 6.239 12.046 13.348 1.00 60.09 199 TRP A O 1
ATOM 1480 N N . GLY A 1 200 ? 6.497 11.709 15.565 1.00 59.44 200 GLY A N 1
ATOM 1481 C CA . GLY A 1 200 ? 5.127 11.243 15.796 1.00 59.44 200 GLY A CA 1
ATOM 1482 C C . GLY A 1 200 ? 4.929 10.333 17.009 1.00 59.44 200 GLY A C 1
ATOM 1483 O O . GLY A 1 200 ? 3.947 9.611 17.016 1.00 59.44 200 GLY A O 1
ATOM 1484 N N . HIS A 1 201 ? 5.805 10.351 18.019 1.00 68.31 201 HIS A N 1
ATOM 1485 C CA . HIS A 1 201 ? 5.538 9.622 19.265 1.00 68.31 201 HIS A CA 1
ATOM 1486 C C . HIS A 1 201 ? 4.653 10.445 20.198 1.00 68.31 201 HIS A C 1
ATOM 1488 O O . HIS A 1 201 ? 4.685 11.682 20.171 1.00 68.31 201 HIS A O 1
ATOM 1494 N N . VAL A 1 202 ? 3.891 9.773 21.055 1.00 79.94 202 VAL A N 1
ATOM 1495 C CA . VAL A 1 202 ? 3.070 10.447 22.062 1.00 79.94 202 VAL A CA 1
ATOM 1496 C C . VAL A 1 202 ? 3.811 10.504 23.397 1.00 79.94 202 VAL A C 1
ATOM 1498 O O . VAL A 1 202 ? 4.328 9.507 23.897 1.00 79.94 202 VAL A O 1
ATOM 1501 N N . LEU A 1 203 ? 3.854 11.694 23.995 1.00 77.38 203 LEU A N 1
ATOM 1502 C CA . LEU A 1 203 ? 4.256 11.877 25.385 1.00 77.38 203 LEU A CA 1
ATOM 1503 C C . LEU A 1 203 ? 2.984 12.089 26.200 1.00 77.38 203 LEU A C 1
ATOM 1505 O O . LEU A 1 203 ? 2.219 13.015 25.935 1.00 77.38 203 LEU A O 1
ATOM 1509 N N . ALA A 1 204 ? 2.759 11.228 27.184 1.00 81.56 204 ALA A N 1
ATOM 1510 C CA . ALA A 1 204 ? 1.654 11.338 28.119 1.00 81.56 204 ALA A CA 1
ATOM 1511 C C . ALA A 1 204 ? 2.165 11.033 29.525 1.00 81.56 204 ALA A C 1
ATOM 1513 O O . ALA A 1 204 ? 2.987 10.138 29.708 1.00 81.56 204 ALA A O 1
ATOM 1514 N N . ASP A 1 205 ? 1.681 11.790 30.501 1.00 83.50 205 ASP A N 1
ATOM 1515 C CA . ASP A 1 205 ? 2.076 11.638 31.899 1.00 83.50 205 ASP A CA 1
ATOM 1516 C C . ASP A 1 205 ? 0.826 11.601 32.785 1.00 83.50 205 ASP A C 1
ATOM 1518 O O . ASP A 1 205 ? 0.194 10.554 32.943 1.00 83.50 205 ASP A O 1
ATOM 1522 N N . GLN A 1 206 ? 0.413 12.753 33.315 1.00 83.06 206 GLN A N 1
ATOM 1523 C CA . GLN A 1 206 ? -0.651 12.820 34.305 1.00 83.06 206 GLN A CA 1
ATOM 1524 C C . GLN A 1 206 ? -2.046 12.956 33.679 1.00 83.06 206 GLN A C 1
ATOM 1526 O O . GLN A 1 206 ? -2.315 13.865 32.893 1.00 83.06 206 GLN A O 1
ATOM 1531 N N . PHE A 1 207 ? -2.976 12.116 34.143 1.00 84.56 207 PHE A N 1
ATOM 1532 C CA . PHE A 1 207 ? -4.405 12.207 33.843 1.00 84.56 207 PHE A CA 1
ATOM 1533 C C . PHE A 1 207 ? -5.196 12.530 35.111 1.00 84.56 207 PHE A C 1
ATOM 1535 O O . PHE A 1 207 ? -5.082 11.829 36.115 1.00 84.56 207 PHE A O 1
ATOM 1542 N N . THR A 1 208 ? -6.025 13.573 35.056 1.00 86.31 208 THR A N 1
ATOM 1543 C CA . THR A 1 208 ? -6.821 14.043 36.198 1.00 86.31 208 THR A CA 1
ATOM 1544 C C . THR A 1 208 ? -8.219 14.445 35.739 1.00 86.31 208 THR A C 1
ATOM 1546 O O . THR A 1 208 ? -8.377 15.116 34.722 1.00 86.31 208 THR A O 1
ATOM 1549 N N . ALA A 1 209 ? -9.238 14.072 36.516 1.00 84.81 209 ALA A N 1
ATOM 1550 C CA . ALA A 1 209 ? -10.579 14.632 36.383 1.00 84.81 209 ALA A CA 1
ATOM 1551 C C . ALA A 1 209 ? -10.672 15.958 37.154 1.00 84.81 209 ALA A C 1
ATOM 1553 O O . ALA A 1 209 ? -10.202 16.049 38.288 1.00 84.81 209 ALA A O 1
ATOM 1554 N N . ALA A 1 210 ? -11.286 16.978 36.555 1.00 83.69 210 ALA A N 1
ATOM 1555 C CA . ALA A 1 210 ? -11.450 18.290 37.174 1.00 83.69 210 ALA A CA 1
ATOM 1556 C C . ALA A 1 210 ? -12.752 18.963 36.719 1.00 83.69 210 ALA A C 1
ATOM 1558 O O . ALA A 1 210 ? -13.221 18.738 35.604 1.00 83.69 210 ALA A O 1
ATOM 1559 N N . ASP A 1 211 ? -13.299 19.842 37.563 1.00 84.19 211 ASP A N 1
ATOM 1560 C CA . ASP A 1 211 ? -14.506 20.626 37.253 1.00 84.19 211 ASP A CA 1
ATOM 1561 C C . ASP A 1 211 ? -14.249 21.775 36.261 1.00 84.19 211 ASP A C 1
ATOM 1563 O O . ASP A 1 211 ? -15.185 22.403 35.763 1.00 84.19 211 ASP A O 1
ATOM 1567 N N . LYS A 1 212 ? -12.976 22.070 35.973 1.00 79.56 212 LYS A N 1
ATOM 1568 C CA . LYS A 1 212 ? -12.535 23.053 34.978 1.00 79.56 212 LYS A CA 1
ATOM 1569 C C . LYS A 1 212 ? -11.418 22.449 34.123 1.00 79.56 212 LYS A C 1
ATOM 1571 O O . LYS A 1 212 ? -10.594 21.713 34.667 1.00 79.56 212 LYS A O 1
ATOM 1576 N N . PRO A 1 213 ? -11.361 22.758 32.815 1.00 75.12 213 PRO A N 1
ATOM 1577 C CA . PRO A 1 213 ? -10.294 22.264 31.955 1.00 75.12 213 PRO A CA 1
ATOM 1578 C C . PRO A 1 213 ? -8.939 22.802 32.422 1.00 75.12 213 PRO A C 1
ATOM 1580 O O . PRO A 1 213 ? -8.816 23.977 32.779 1.00 75.12 213 PRO A O 1
ATOM 1583 N N . ALA A 1 214 ? -7.918 21.946 32.398 1.00 71.50 214 ALA A N 1
ATOM 1584 C CA . ALA A 1 214 ? -6.545 22.395 32.565 1.00 71.50 214 ALA A CA 1
ATOM 1585 C C . ALA A 1 214 ? -6.164 23.276 31.366 1.00 71.50 214 ALA A C 1
ATOM 1587 O O . ALA A 1 214 ? -6.385 22.900 30.215 1.00 71.50 214 ALA A O 1
ATOM 1588 N N . GLN A 1 215 ? -5.642 24.469 31.645 1.00 70.44 215 GLN A N 1
ATOM 1589 C CA . GLN A 1 215 ? -5.249 25.423 30.613 1.00 70.44 215 GLN A CA 1
ATOM 1590 C C . GLN A 1 215 ? -3.855 25.102 30.083 1.00 70.44 215 GLN A C 1
ATOM 1592 O O . GLN A 1 215 ? -2.934 24.798 30.856 1.00 70.44 215 GLN A O 1
ATOM 1597 N N . SER A 1 216 ? -3.688 25.251 28.770 1.00 64.62 216 SER A N 1
ATOM 1598 C CA . SER A 1 216 ? -2.384 25.121 28.128 1.00 64.62 216 SER A CA 1
ATOM 1599 C C . SER A 1 216 ? -1.389 26.152 28.688 1.00 64.62 216 SER A C 1
ATOM 1601 O O . SER A 1 216 ? -1.778 27.176 29.264 1.00 64.62 216 SER A O 1
ATOM 1603 N N . VAL A 1 217 ? -0.084 25.911 28.557 1.00 61.06 217 VAL A N 1
ATOM 1604 C CA . VAL A 1 217 ? 0.966 26.857 28.975 1.00 61.06 217 VAL A CA 1
ATOM 1605 C C . VAL A 1 217 ? 0.795 28.196 28.246 1.00 61.06 217 VAL A C 1
ATOM 1607 O O . VAL A 1 217 ? 0.947 29.248 28.861 1.00 61.06 217 VAL A O 1
ATOM 1610 N N . THR A 1 218 ? 0.392 28.177 26.974 1.00 58.84 218 THR A N 1
ATOM 1611 C CA . THR A 1 218 ? 0.099 29.387 26.187 1.00 58.84 218 THR A CA 1
ATOM 1612 C C . THR A 1 218 ? -1.122 30.151 26.699 1.00 58.84 218 THR A C 1
ATOM 1614 O O . THR A 1 218 ? -1.059 31.367 26.848 1.00 58.84 218 THR A O 1
ATOM 1617 N N . GLN A 1 219 ? -2.213 29.467 27.054 1.00 58.50 219 GLN A N 1
ATOM 1618 C CA . GLN A 1 219 ? -3.390 30.110 27.652 1.00 58.50 219 GLN A CA 1
ATOM 1619 C C . GLN A 1 219 ? -3.078 30.717 29.024 1.00 58.50 219 GLN A C 1
ATOM 1621 O O . GLN A 1 219 ? -3.568 31.799 29.338 1.00 58.50 219 GLN A O 1
ATOM 1626 N N . ARG A 1 220 ? -2.214 30.065 29.814 1.00 56.72 220 ARG A N 1
ATOM 1627 C CA . ARG A 1 220 ? -1.709 30.617 31.080 1.00 56.72 220 ARG A CA 1
ATOM 1628 C C . ARG A 1 220 ? -0.826 31.848 30.867 1.00 56.72 220 ARG A C 1
ATOM 1630 O O . ARG A 1 220 ? -0.918 32.789 31.648 1.00 56.72 220 ARG A O 1
ATOM 1637 N N . ALA A 1 221 ? -0.007 31.867 29.813 1.00 51.41 221 ALA A N 1
ATOM 1638 C CA . ALA A 1 221 ? 0.854 33.006 29.492 1.00 51.41 221 ALA A CA 1
ATOM 1639 C C . ALA A 1 221 ? 0.046 34.271 29.148 1.00 51.41 221 ALA A C 1
ATOM 1641 O O . ALA A 1 221 ? 0.395 35.355 29.605 1.00 51.41 221 ALA A O 1
ATOM 1642 N N . HIS A 1 222 ? -1.085 34.135 28.447 1.00 42.34 222 HIS A N 1
ATOM 1643 C CA . HIS A 1 222 ? -1.972 35.265 28.138 1.00 42.34 222 HIS A CA 1
ATOM 1644 C C . HIS A 1 222 ? -2.679 35.876 29.364 1.00 42.34 222 HIS A C 1
ATOM 1646 O O . HIS A 1 222 ? -3.211 36.978 29.268 1.00 42.34 222 HIS A O 1
ATOM 1652 N N . TRP A 1 223 ? -2.690 35.204 30.519 1.00 41.31 223 TRP A N 1
ATOM 1653 C CA . TRP A 1 223 ? -3.232 35.764 31.766 1.00 41.31 223 TRP A CA 1
ATOM 1654 C C . TRP A 1 223 ? -2.226 36.585 32.576 1.00 41.31 223 TRP A C 1
ATOM 1656 O O . TRP A 1 223 ? -2.643 37.343 33.448 1.00 41.31 223 TRP A O 1
ATOM 1666 N N . LEU A 1 224 ? -0.926 36.463 32.301 1.00 43.69 224 LEU A N 1
ATOM 1667 C CA . LEU A 1 224 ? 0.109 37.233 32.999 1.00 43.69 224 LEU A CA 1
ATOM 1668 C C . LEU A 1 224 ? 0.400 38.600 32.360 1.00 43.69 224 LEU A C 1
ATOM 1670 O O . LEU A 1 224 ? 1.057 39.417 32.997 1.00 43.69 224 LEU A O 1
ATOM 1674 N N . ASP A 1 225 ? -0.132 38.881 31.168 1.00 46.12 225 ASP A N 1
ATOM 1675 C CA . ASP A 1 225 ? 0.074 40.138 30.426 1.00 46.12 225 ASP A CA 1
ATOM 1676 C C . ASP A 1 225 ? -1.049 41.177 30.648 1.00 46.12 225 ASP A C 1
ATOM 1678 O O . ASP A 1 225 ? -1.426 41.933 29.761 1.00 46.12 225 ASP A O 1
ATOM 1682 N N . TYR A 1 226 ? -1.631 41.199 31.853 1.00 46.72 226 TYR A N 1
ATOM 1683 C CA . TYR A 1 226 ? -2.545 42.261 32.307 1.00 46.72 226 TYR A CA 1
ATOM 1684 C C . TYR A 1 226 ? -1.918 43.102 33.433 1.00 46.72 226 TYR A C 1
ATOM 1686 O O . TYR A 1 226 ? -2.596 43.543 34.363 1.00 46.72 226 TYR A O 1
ATOM 1694 N N . GLY A 1 227 ? -0.604 43.325 33.367 1.00 39.03 227 GLY A N 1
ATOM 1695 C CA . GLY A 1 227 ? 0.044 44.386 34.133 1.00 39.03 227 GLY A CA 1
ATOM 1696 C C . GLY A 1 227 ? -0.195 45.718 33.432 1.00 39.03 227 GLY A C 1
ATOM 1697 O O . GLY A 1 227 ? 0.316 45.913 32.339 1.00 39.03 227 GLY A O 1
ATOM 1698 N N . GLN A 1 228 ? -0.985 46.607 34.043 1.00 34.72 228 GLN A N 1
ATOM 1699 C CA . GLN A 1 228 ? -1.167 47.977 33.561 1.00 34.72 228 GLN A CA 1
ATOM 1700 C C . GLN A 1 228 ? 0.188 48.669 33.385 1.00 34.72 228 GLN A C 1
ATOM 1702 O O . GLN A 1 228 ? 0.915 48.878 34.356 1.00 34.72 228 GLN A O 1
ATOM 1707 N N . ASP A 1 229 ? 0.489 49.052 32.154 1.00 51.53 229 ASP A N 1
ATOM 1708 C CA . ASP A 1 229 ? 1.445 50.088 31.821 1.00 51.53 229 ASP A CA 1
ATOM 1709 C C . ASP A 1 229 ? 0.796 51.461 32.057 1.00 51.53 229 ASP A C 1
ATOM 1711 O O . ASP A 1 229 ? 0.043 51.978 31.233 1.00 51.53 229 ASP A O 1
ATOM 1715 N N . PHE A 1 230 ? 1.090 52.052 33.217 1.00 48.41 230 PHE A N 1
ATOM 1716 C CA . PHE A 1 230 ? 0.969 53.492 33.453 1.00 48.41 230 PHE A CA 1
ATOM 1717 C C . PHE A 1 230 ? 2.305 54.041 33.945 1.00 48.41 230 PHE A C 1
ATOM 1719 O O . PHE A 1 230 ? 2.905 53.409 34.846 1.00 48.41 230 PHE A O 1
#

pLDDT: mean 87.47, std 14.5, range [34.72, 98.69]

Foldseek 3Di:
DFPPAKDKDWDQWDNGFDQF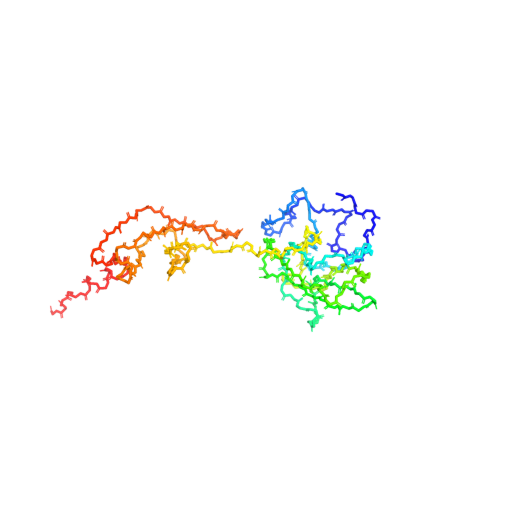DDPPGAGAAAADDRGWTKSQRVHLQIWMKIKGDKDAQAAFKWKWWKAFDDAWPPDPWHFWKFKAFPNDTPDIDHHDNGNYIWMDMDGCVVPHGTIIMIMGTQRGSDRSSMMIIHDTDGHNDGDDTDDQDAWKFKDFPNDGPDIDHDPQDPDDWFDDDDCVVPPPGDIDIDGDQNHPHPGGHDDDDDDDDDPDGDDTPVRVVVVVPPDDDD

Sequence (230 aa):
MGRTDWTTTGDAFGTGPAQGTLPNQQQVTGYLGNGLVNSYLNGDATTGTLISPTFTIDKKYLDFLIGGGYHAASSDAPTPVELVVDGKVVRCATGANAEALNWASWDLSDLQGKQAQIRVVDANTGGWGHINFDQVVLSDTQAQPHSNETGVNLLVDGKIVQSATGANSKNLDWASFNTTAYKGKQVQLQIVDANTGGWGHVLADQFTAADKPAQSVTQRAHWLDYGQDF

Secondary structure (DSSP, 8-state):
--STT-EEEESSS-SS-B-SPPTTPPPP-S--TT-BEE--TTSTT--EEEEPPPEE--SSEEEEEEEE----TTSSS---EEEEETTEEEEEE---SEEEEEEEEEE-GGGTT-EEEEEEEE---STT--EEEEEEEEESSPPPPPP--EEEEEEETTEEEEEE---SSSS--------GGGTTS-EEEEEEE---SSS-PPP-------SSPPPPHHHHHHHH------